Protein AF-A0A948H176-F1 (afdb_monomer)

Sequence (249 aa):
MHKSRLSKLWTAGSGRRGHAEEGRKMNTTEFIWQSAGHSLWEGIEDVKGVCCFCGKQIKQGKKIKDCVSSLFGNWDLFKYSHLEWCCPACVYCLRESKLRTSNWIATGEKLIYFKRENIAETIFNPPNPPFVIAITESFKKHLAIKARINYSQKRFWITMENMGMWFEPDKWRGIFEIMKELAEGEFSKTEIRSGEYQARRIQNYGIEKWEKQEELLKPVRRQPVFKLLVFAINLPKKEVKKDGRTEGN

Structure (mmCIF, N/CA/C/O backbone):
data_AF-A0A948H176-F1
#
_entry.id   AF-A0A948H176-F1
#
loop_
_atom_site.group_PDB
_atom_site.id
_atom_site.type_symbol
_atom_site.label_atom_id
_atom_site.label_alt_id
_atom_site.label_comp_id
_atom_site.label_asym_id
_atom_site.label_entity_id
_atom_site.label_seq_id
_atom_site.pdbx_PDB_ins_code
_atom_site.Cartn_x
_atom_site.Cartn_y
_atom_site.Cartn_z
_atom_site.occupancy
_atom_site.B_iso_or_equiv
_atom_site.auth_seq_id
_atom_site.auth_comp_id
_atom_site.auth_asym_id
_atom_site.auth_atom_id
_atom_site.pdbx_PDB_model_num
ATOM 1 N N . MET A 1 1 ? -28.395 -50.753 -9.432 1.00 34.44 1 MET A N 1
ATOM 2 C CA . MET A 1 1 ? -27.340 -51.776 -9.260 1.00 34.44 1 MET A CA 1
ATOM 3 C C . MET A 1 1 ? -26.567 -51.913 -10.568 1.00 34.44 1 MET A C 1
ATOM 5 O O . MET A 1 1 ? -27.205 -52.053 -11.593 1.00 34.44 1 MET A O 1
ATOM 9 N N . HIS A 1 2 ? -25.229 -51.860 -10.480 1.00 31.36 2 HIS A N 1
ATOM 10 C CA . HIS A 1 2 ? -24.203 -52.307 -11.453 1.00 31.36 2 HIS A CA 1
ATOM 11 C C . HIS A 1 2 ? -24.085 -51.591 -12.817 1.00 31.36 2 HIS A C 1
ATOM 13 O O . HIS A 1 2 ? -24.980 -51.637 -13.641 1.00 31.36 2 HIS A O 1
ATOM 19 N N . LYS A 1 3 ? -23.047 -50.746 -12.988 1.00 29.84 3 LYS A N 1
ATOM 20 C CA . LYS A 1 3 ? -21.643 -51.019 -13.437 1.00 29.84 3 LYS A CA 1
ATOM 21 C C . LYS A 1 3 ? -21.555 -51.017 -14.979 1.00 29.84 3 LYS A C 1
ATOM 23 O O . LYS A 1 3 ? -22.158 -51.861 -15.610 1.00 29.84 3 LYS A O 1
ATOM 28 N N . SER A 1 4 ? -20.935 -49.988 -15.584 1.00 31.81 4 SER A N 1
ATOM 29 C CA . SER A 1 4 ? -19.546 -49.978 -16.129 1.00 31.81 4 SER A CA 1
ATOM 30 C C . SER A 1 4 ? -19.410 -50.828 -17.412 1.00 31.81 4 SER A C 1
ATOM 32 O O . SER A 1 4 ? -19.860 -51.958 -17.394 1.00 31.81 4 SER A O 1
ATOM 34 N N . ARG A 1 5 ? -18.762 -50.465 -18.527 1.00 32.47 5 ARG A N 1
ATOM 35 C CA . ARG A 1 5 ? -17.516 -49.714 -18.760 1.00 32.47 5 ARG A CA 1
ATOM 36 C C . ARG A 1 5 ? -17.312 -49.601 -20.295 1.00 32.47 5 ARG A C 1
ATOM 38 O O . ARG A 1 5 ? -17.585 -50.562 -20.995 1.00 32.47 5 ARG A O 1
ATOM 45 N N . LEU A 1 6 ? -16.761 -48.468 -20.749 1.00 30.89 6 LEU A N 1
ATOM 46 C CA . LEU A 1 6 ? -15.709 -48.283 -21.779 1.00 30.89 6 LEU A CA 1
ATOM 47 C C . LEU A 1 6 ? -15.649 -49.209 -23.022 1.00 30.89 6 LEU A C 1
ATOM 49 O O . LEU A 1 6 ? -15.355 -50.390 -22.896 1.00 30.89 6 LEU A O 1
ATOM 53 N N . SER A 1 7 ? -15.578 -48.623 -24.227 1.00 26.50 7 SER A N 1
ATOM 54 C CA . SER A 1 7 ? -14.296 -48.403 -24.947 1.00 26.50 7 SER A CA 1
ATOM 55 C C . SER A 1 7 ? -14.500 -47.898 -26.393 1.00 26.50 7 SER A C 1
ATOM 57 O O . SER A 1 7 ? -15.305 -48.422 -27.144 1.00 26.50 7 SER A O 1
ATOM 59 N N . LYS A 1 8 ? -13.841 -46.775 -26.717 1.00 30.17 8 LYS A N 1
ATOM 60 C CA . LYS A 1 8 ? -12.823 -46.596 -27.774 1.00 30.17 8 LYS A CA 1
ATOM 61 C C . LYS A 1 8 ? -13.321 -46.692 -29.221 1.00 30.17 8 LYS A C 1
ATOM 63 O O . LYS A 1 8 ? -13.516 -47.784 -29.724 1.00 30.17 8 LYS A O 1
ATOM 68 N N . LEU A 1 9 ? -13.250 -45.564 -29.930 1.00 29.05 9 LEU A N 1
ATOM 69 C CA . LEU A 1 9 ? -12.603 -45.516 -31.241 1.00 29.05 9 LEU A CA 1
ATOM 70 C C . LEU A 1 9 ? -11.887 -44.167 -31.399 1.00 29.05 9 LEU A C 1
ATOM 72 O O . LEU A 1 9 ? -12.480 -43.095 -31.342 1.00 29.05 9 LEU A O 1
ATOM 76 N N . TRP A 1 10 ? -10.564 -44.275 -31.489 1.00 25.53 10 TRP A N 1
ATOM 77 C CA . TRP A 1 10 ? -9.632 -43.244 -31.914 1.00 25.53 10 TRP A CA 1
ATOM 78 C C . TRP A 1 10 ? -9.735 -43.104 -33.435 1.00 25.53 10 TRP A C 1
ATOM 80 O O . TRP A 1 10 ? -9.645 -44.108 -34.137 1.00 25.53 10 TRP A O 1
ATOM 90 N N . THR A 1 11 ? -9.778 -41.877 -33.941 1.00 31.86 11 THR A N 1
ATOM 91 C CA . THR A 1 11 ? -9.300 -41.573 -35.294 1.00 31.86 11 THR A CA 1
ATOM 92 C C . THR A 1 11 ? -8.262 -40.470 -35.204 1.00 31.86 11 THR A C 1
ATOM 94 O O . THR A 1 11 ? -8.529 -39.365 -34.735 1.00 31.86 11 THR A O 1
ATOM 97 N N . ALA A 1 12 ? -7.050 -40.838 -35.607 1.00 30.95 12 ALA A N 1
ATOM 98 C CA . ALA A 1 12 ? -5.877 -39.995 -35.696 1.00 30.95 12 ALA A CA 1
ATOM 99 C C . ALA A 1 12 ? -6.101 -38.866 -36.714 1.00 30.95 12 ALA A C 1
ATOM 101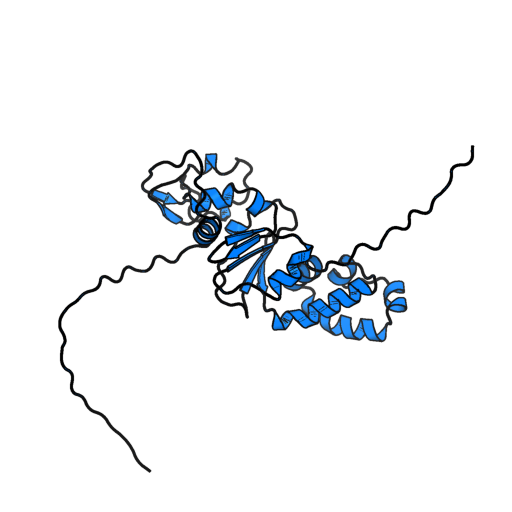 O O . ALA A 1 12 ? -6.354 -39.119 -37.888 1.00 30.95 12 ALA A O 1
ATOM 102 N N . GLY A 1 13 ? -5.977 -37.624 -36.249 1.00 28.83 13 GLY A N 1
ATOM 103 C CA . GLY A 1 13 ? -5.862 -36.427 -37.073 1.00 28.83 13 GLY A CA 1
ATOM 104 C C . GLY A 1 13 ? -4.465 -35.847 -36.904 1.00 28.83 13 GLY A C 1
ATOM 105 O O . GLY A 1 13 ? -4.111 -35.323 -35.852 1.00 28.83 13 GLY A O 1
ATOM 106 N N . SER A 1 14 ? -3.661 -36.010 -37.943 1.00 30.14 14 SER A N 1
ATOM 107 C CA . SER A 1 14 ? -2.283 -35.569 -38.095 1.00 30.14 14 SER A CA 1
ATOM 108 C C . SER A 1 14 ? -2.079 -34.060 -37.912 1.00 30.14 14 SER A C 1
ATOM 110 O O . SER A 1 14 ? -2.752 -33.251 -38.543 1.00 30.14 14 SER A O 1
ATOM 112 N N . GLY A 1 15 ? -1.032 -33.709 -37.163 1.00 33.59 15 GLY A N 1
ATOM 113 C CA . GLY A 1 15 ? -0.080 -32.676 -37.572 1.00 33.59 15 GLY A CA 1
ATOM 114 C C . GLY A 1 15 ? -0.576 -31.232 -37.638 1.00 33.59 15 GLY A C 1
ATOM 115 O O . GLY A 1 15 ? -0.812 -30.692 -38.711 1.00 33.59 15 GLY A O 1
ATOM 116 N N . ARG A 1 16 ? -0.510 -30.543 -36.500 1.00 28.86 16 ARG A N 1
ATOM 117 C CA . ARG A 1 16 ? 0.039 -29.183 -36.439 1.00 28.86 16 ARG A CA 1
ATOM 118 C C . ARG A 1 16 ? 0.697 -29.007 -35.074 1.00 28.86 16 ARG A C 1
ATOM 120 O O . ARG A 1 16 ? 0.030 -28.790 -34.069 1.00 28.86 16 ARG A O 1
ATOM 127 N N . ARG A 1 17 ? 2.026 -29.166 -35.043 1.00 32.56 17 ARG A N 1
ATOM 128 C CA . ARG A 1 17 ? 2.879 -28.710 -33.939 1.00 32.56 17 ARG A CA 1
ATOM 129 C C . ARG A 1 17 ? 2.776 -27.186 -33.900 1.00 32.56 17 ARG A C 1
ATOM 131 O O . ARG A 1 17 ? 3.564 -26.490 -34.527 1.00 32.56 17 ARG A O 1
ATOM 138 N N . GLY A 1 18 ? 1.747 -26.681 -33.227 1.00 29.27 18 GLY A N 1
ATOM 139 C CA . GLY A 1 18 ? 1.743 -25.312 -32.744 1.00 29.27 18 GLY A CA 1
ATOM 140 C C . GLY A 1 18 ? 2.838 -25.224 -31.696 1.00 29.27 18 GLY A C 1
ATOM 141 O O . GLY A 1 18 ? 2.760 -25.892 -30.667 1.00 29.27 18 GLY A O 1
ATOM 142 N N . HIS A 1 19 ? 3.892 -24.477 -32.007 1.00 30.00 19 HIS A N 1
ATOM 143 C CA . HIS A 1 19 ? 4.869 -24.040 -31.027 1.00 30.00 19 HIS A CA 1
ATOM 144 C C . HIS A 1 19 ? 4.112 -23.472 -29.824 1.00 30.00 19 HIS A C 1
ATOM 146 O O . HIS A 1 19 ? 3.398 -22.479 -29.948 1.00 30.00 19 HIS A O 1
ATOM 152 N N . ALA A 1 20 ? 4.239 -24.127 -28.673 1.00 32.53 20 ALA A N 1
ATOM 153 C CA . ALA A 1 20 ? 3.905 -23.508 -27.408 1.00 32.53 20 ALA A CA 1
ATOM 154 C C . ALA A 1 20 ? 4.914 -22.371 -27.209 1.00 32.53 20 ALA A C 1
ATOM 156 O O . ALA A 1 20 ? 6.030 -22.597 -26.748 1.00 32.53 20 ALA A O 1
ATOM 157 N N . GLU A 1 21 ? 4.556 -21.156 -27.627 1.00 36.47 21 GLU A N 1
ATOM 158 C CA . GLU A 1 21 ? 5.160 -19.964 -27.048 1.00 36.47 21 GLU A CA 1
ATOM 159 C C . GLU A 1 21 ? 4.839 -20.018 -25.554 1.00 36.47 21 GLU A C 1
ATOM 161 O O . GLU A 1 21 ? 3.695 -19.832 -25.136 1.00 36.47 21 GLU A O 1
ATOM 166 N N . GLU A 1 22 ? 5.842 -20.354 -24.742 1.00 36.00 22 GLU A N 1
ATOM 167 C CA . GLU A 1 22 ? 5.821 -20.136 -23.302 1.00 36.00 22 GLU A CA 1
ATOM 168 C C . GLU A 1 22 ? 5.439 -18.674 -23.056 1.00 36.00 22 GLU A C 1
ATOM 170 O O . GLU A 1 22 ? 6.260 -17.764 -23.186 1.00 36.00 22 GLU A O 1
ATOM 175 N N . GLY A 1 23 ? 4.159 -18.441 -22.752 1.00 39.81 23 GLY A N 1
ATOM 176 C CA . GLY A 1 23 ? 3.613 -17.118 -22.499 1.00 39.81 23 GLY A CA 1
ATOM 177 C C . GLY A 1 23 ? 4.420 -16.444 -21.399 1.00 39.81 23 GLY A C 1
ATOM 178 O O . GLY A 1 23 ? 4.311 -16.790 -20.221 1.00 39.81 23 GLY A O 1
ATOM 179 N N . ARG A 1 24 ? 5.281 -15.498 -21.783 1.00 56.19 24 ARG A N 1
ATOM 180 C CA . ARG A 1 24 ? 6.159 -14.779 -20.863 1.00 56.19 24 ARG A CA 1
ATOM 181 C C . ARG A 1 24 ? 5.291 -14.074 -19.829 1.00 56.19 24 ARG A C 1
ATOM 183 O O . ARG A 1 24 ? 4.686 -13.048 -20.125 1.00 56.19 24 ARG A O 1
ATOM 190 N N . LYS A 1 25 ? 5.253 -14.602 -18.602 1.00 70.00 25 LYS A N 1
ATOM 191 C CA . LYS A 1 25 ? 4.493 -14.003 -17.500 1.00 70.00 25 LYS A CA 1
ATOM 192 C C . LYS A 1 25 ? 4.899 -12.532 -17.351 1.00 70.00 25 LYS A C 1
ATOM 194 O O . LYS A 1 25 ? 6.076 -12.206 -17.135 1.00 70.00 25 LYS A O 1
ATOM 199 N N . MET A 1 26 ? 3.925 -11.645 -17.529 1.00 84.69 26 MET A N 1
ATOM 200 C CA . MET A 1 26 ? 4.088 -10.212 -17.317 1.00 84.69 26 MET A CA 1
ATOM 201 C C . MET A 1 26 ? 4.489 -9.973 -15.860 1.00 84.69 26 MET A C 1
ATOM 203 O O . MET A 1 26 ? 3.929 -10.582 -14.943 1.00 84.69 26 MET A O 1
ATOM 207 N N . ASN A 1 27 ? 5.512 -9.148 -15.645 1.00 91.19 27 ASN A N 1
ATOM 208 C CA . ASN A 1 27 ? 5.948 -8.800 -14.295 1.00 91.19 27 ASN A CA 1
ATOM 209 C C . ASN A 1 27 ? 5.239 -7.523 -13.815 1.00 91.19 27 ASN A C 1
ATOM 211 O O . ASN A 1 27 ? 4.590 -6.827 -14.592 1.00 91.19 27 ASN A O 1
ATOM 215 N N . THR A 1 28 ? 5.357 -7.211 -12.522 1.00 94.50 28 THR A N 1
ATOM 216 C CA . THR A 1 28 ? 4.668 -6.054 -11.938 1.00 94.50 28 THR A CA 1
ATOM 217 C C . THR A 1 28 ? 5.046 -4.733 -12.614 1.00 94.50 28 THR A C 1
ATOM 219 O O . THR A 1 28 ? 4.169 -3.906 -12.838 1.00 94.50 28 THR A O 1
ATOM 222 N N . THR A 1 29 ? 6.323 -4.511 -12.946 1.00 94.62 29 THR A N 1
ATOM 223 C CA . THR A 1 29 ? 6.754 -3.228 -13.522 1.00 94.62 29 THR A CA 1
ATOM 224 C C . THR A 1 29 ? 6.228 -3.020 -14.935 1.00 94.62 29 THR A C 1
ATOM 226 O O . THR A 1 29 ? 5.814 -1.914 -15.262 1.00 94.62 29 THR A O 1
ATOM 229 N N . GLU A 1 30 ? 6.178 -4.068 -15.756 1.00 94.44 30 GLU A N 1
ATOM 230 C CA . GLU A 1 30 ? 5.518 -4.025 -17.064 1.00 94.44 30 GLU A CA 1
ATOM 231 C C . GLU A 1 30 ? 4.024 -3.787 -16.927 1.00 94.44 30 GLU A C 1
ATOM 233 O O . GLU A 1 30 ? 3.496 -2.950 -17.642 1.00 94.44 30 GLU A O 1
ATOM 238 N N . PHE A 1 31 ? 3.361 -4.463 -15.987 1.00 96.31 31 PHE A N 1
ATOM 239 C CA . PHE A 1 31 ? 1.936 -4.261 -15.762 1.00 96.31 31 PHE A CA 1
ATOM 240 C C . PHE A 1 31 ? 1.632 -2.802 -15.398 1.00 96.31 31 PHE A C 1
ATOM 242 O O . PHE A 1 31 ? 0.755 -2.186 -15.996 1.00 96.31 31 PHE A O 1
ATOM 249 N N . ILE A 1 32 ? 2.404 -2.212 -14.478 1.00 96.69 32 ILE A N 1
ATOM 250 C CA . ILE A 1 32 ? 2.284 -0.794 -14.107 1.00 96.69 32 ILE A CA 1
ATOM 251 C C . ILE A 1 32 ? 2.558 0.117 -15.311 1.00 96.69 32 ILE A C 1
ATOM 253 O O . ILE A 1 32 ? 1.816 1.067 -15.543 1.00 96.69 32 ILE A O 1
ATOM 257 N N . TRP A 1 33 ? 3.607 -0.163 -16.085 1.00 95.44 33 TRP A N 1
ATOM 258 C CA . TRP A 1 33 ? 3.980 0.646 -17.246 1.00 95.44 33 TRP A CA 1
ATOM 259 C C . TRP A 1 33 ? 2.946 0.571 -18.380 1.00 95.44 33 TRP A C 1
ATOM 261 O O . TRP A 1 33 ? 2.612 1.596 -18.972 1.00 95.44 33 TRP A O 1
ATOM 271 N N . GLN A 1 34 ? 2.375 -0.608 -18.629 1.00 94.69 34 GLN A N 1
ATOM 272 C CA . GLN A 1 34 ? 1.259 -0.805 -19.552 1.00 94.69 34 GLN A CA 1
ATOM 273 C C . GLN A 1 34 ? 0.021 -0.038 -19.081 1.00 94.69 34 GLN A C 1
ATOM 275 O O . GLN A 1 34 ? -0.593 0.673 -19.871 1.00 94.69 34 GLN A O 1
ATOM 280 N N . SER A 1 35 ? -0.293 -0.108 -17.784 1.00 95.50 35 SER A N 1
ATOM 281 C CA . SER A 1 35 ? -1.387 0.662 -17.169 1.00 95.50 35 SER A CA 1
ATOM 282 C C . SER A 1 35 ? -1.188 2.174 -17.335 1.00 95.50 35 SER A C 1
ATOM 284 O O . SER A 1 35 ? -2.144 2.938 -17.376 1.00 95.50 35 SER A O 1
ATOM 286 N N . ALA A 1 36 ? 0.060 2.631 -17.419 1.00 94.44 36 ALA A N 1
ATOM 287 C CA . ALA A 1 36 ? 0.402 4.028 -17.655 1.00 94.44 36 ALA A CA 1
ATOM 288 C C . ALA A 1 36 ? 0.398 4.429 -19.145 1.00 94.44 36 ALA A C 1
ATOM 290 O O . ALA A 1 36 ? 0.776 5.554 -19.464 1.00 94.44 36 ALA A O 1
ATOM 291 N N . GLY A 1 37 ? 0.003 3.531 -20.056 1.00 92.00 37 GLY A N 1
ATOM 292 C CA . GLY A 1 37 ? -0.040 3.792 -21.496 1.00 92.00 37 GLY A CA 1
ATOM 293 C C . GLY A 1 37 ? 1.318 3.709 -22.201 1.00 92.00 37 GLY A C 1
ATOM 294 O O . GLY A 1 37 ? 1.489 4.334 -23.241 1.00 92.00 37 GLY A O 1
ATOM 295 N N . HIS A 1 38 ? 2.283 2.960 -21.652 1.00 82.81 38 HIS A N 1
ATOM 296 C CA . HIS A 1 38 ? 3.634 2.796 -22.213 1.00 82.81 38 HIS A CA 1
ATOM 297 C C . HIS A 1 38 ? 4.383 4.112 -22.451 1.00 82.81 38 HIS A C 1
ATOM 299 O O . HIS A 1 38 ? 5.024 4.294 -23.488 1.00 82.81 38 HIS A O 1
ATOM 305 N N . SER A 1 39 ? 4.338 5.036 -21.491 1.00 73.12 39 SER A N 1
ATOM 306 C CA . SER A 1 39 ? 5.101 6.280 -21.595 1.00 73.12 39 SER A CA 1
ATOM 307 C C . SER A 1 39 ? 6.584 5.992 -21.864 1.00 73.12 39 SER A C 1
ATOM 309 O O . SER A 1 39 ? 7.263 5.287 -21.106 1.00 73.12 39 SER A O 1
ATOM 311 N N . LEU A 1 40 ? 7.071 6.499 -22.995 1.00 68.06 40 LEU A N 1
ATOM 312 C CA . LEU A 1 40 ? 8.474 6.404 -23.370 1.00 68.06 40 LEU A CA 1
ATOM 313 C C . LEU A 1 40 ? 9.267 7.451 -22.589 1.00 68.06 40 LEU A C 1
ATOM 315 O O . LEU A 1 40 ? 8.804 8.570 -22.376 1.00 68.06 40 LEU A O 1
ATOM 319 N N . TRP A 1 41 ? 10.469 7.075 -22.163 1.00 72.56 41 TRP A N 1
ATOM 320 C CA . TRP A 1 41 ? 11.414 7.993 -21.534 1.00 72.56 41 TRP A CA 1
ATOM 321 C C . TRP A 1 41 ? 12.529 8.331 -22.507 1.00 72.56 41 TRP A C 1
ATOM 323 O O . TRP A 1 41 ? 12.946 7.494 -23.304 1.00 72.56 41 TRP A O 1
ATOM 333 N N . GLU A 1 42 ? 13.055 9.544 -22.398 1.00 79.94 42 GLU A N 1
ATOM 334 C CA . GLU A 1 42 ? 14.202 9.970 -23.190 1.00 79.94 42 GLU A CA 1
ATOM 335 C C . GLU A 1 42 ? 15.474 9.185 -22.837 1.00 79.94 42 GLU A C 1
ATOM 337 O O . GLU A 1 42 ? 15.731 8.828 -21.673 1.00 79.94 42 GLU A O 1
ATOM 342 N N . GLY A 1 43 ? 16.305 8.955 -23.856 1.00 83.56 43 GLY A N 1
ATOM 343 C CA . GLY A 1 43 ? 17.588 8.264 -23.736 1.00 83.56 43 GLY A CA 1
ATOM 344 C C . GLY A 1 43 ? 17.441 6.794 -23.346 1.00 83.56 43 GLY A C 1
ATOM 345 O O . GLY A 1 43 ? 18.130 6.344 -22.430 1.00 83.56 43 GLY A O 1
ATOM 346 N N . ILE A 1 44 ? 16.484 6.098 -23.966 1.00 92.00 44 ILE A N 1
ATOM 347 C CA . ILE A 1 44 ? 16.463 4.636 -24.056 1.00 92.00 44 ILE A CA 1
ATOM 348 C C . ILE A 1 44 ? 17.337 4.247 -25.250 1.00 92.00 44 ILE A C 1
ATOM 350 O O . ILE A 1 44 ? 17.170 4.792 -26.338 1.00 92.00 44 ILE A O 1
ATOM 354 N N . GLU A 1 45 ? 18.255 3.314 -25.034 1.00 93.56 45 GLU A N 1
ATOM 355 C CA . GLU A 1 45 ? 19.214 2.839 -26.030 1.00 93.56 45 GLU A CA 1
ATOM 356 C C . GLU A 1 45 ? 18.907 1.394 -26.418 1.00 93.56 45 GLU A C 1
ATOM 358 O O . GLU A 1 45 ? 18.410 0.615 -25.594 1.00 93.56 45 GLU A O 1
ATOM 363 N N . ASP A 1 46 ? 19.247 1.021 -27.651 1.00 94.81 46 ASP A N 1
ATOM 364 C CA . ASP A 1 46 ? 19.230 -0.374 -28.075 1.00 94.81 46 ASP A CA 1
ATOM 365 C C . ASP A 1 46 ? 20.368 -1.134 -27.384 1.00 94.81 46 ASP A C 1
ATOM 367 O O . ASP A 1 46 ? 21.543 -0.779 -27.463 1.00 94.81 46 ASP A O 1
ATOM 371 N N . VAL A 1 47 ? 20.013 -2.206 -26.682 1.00 92.81 47 VAL A N 1
ATOM 372 C CA . VAL A 1 47 ? 20.953 -3.016 -25.906 1.00 92.81 47 VAL A CA 1
ATOM 373 C C . VAL A 1 47 ? 20.505 -4.462 -25.902 1.00 92.81 47 VAL A C 1
ATOM 375 O O . VAL A 1 47 ? 19.335 -4.761 -25.694 1.00 92.81 47 VAL A O 1
ATOM 378 N N . LYS A 1 48 ? 21.443 -5.392 -26.062 1.00 93.75 48 LYS A N 1
ATOM 379 C CA . LYS A 1 48 ? 21.184 -6.816 -25.853 1.00 93.75 48 LYS A CA 1
ATOM 380 C C . LYS A 1 48 ? 21.709 -7.209 -24.480 1.00 93.75 48 LYS A C 1
ATOM 382 O O . LYS A 1 48 ? 22.916 -7.284 -24.279 1.00 93.75 48 LYS A O 1
ATOM 387 N N . GLY A 1 49 ? 20.813 -7.450 -23.529 1.00 93.25 49 GLY A N 1
ATOM 388 C CA . GLY A 1 49 ? 21.232 -7.774 -22.168 1.00 93.25 49 GLY A CA 1
ATOM 389 C C . GLY A 1 49 ? 20.092 -8.151 -21.238 1.00 93.25 49 GLY A C 1
ATOM 390 O O . GLY A 1 49 ? 18.991 -8.486 -21.672 1.00 93.25 49 GLY A O 1
ATOM 391 N N . VAL A 1 50 ? 20.363 -8.076 -19.937 1.00 95.38 50 VAL A N 1
ATOM 392 C CA . VAL A 1 50 ? 19.408 -8.384 -18.870 1.00 95.38 50 VAL A CA 1
ATOM 393 C C . VAL A 1 50 ? 19.178 -7.139 -18.021 1.00 95.38 50 VAL A C 1
ATOM 395 O O . VAL A 1 50 ? 20.123 -6.473 -17.614 1.00 95.38 50 VAL A O 1
ATOM 398 N N . CYS A 1 51 ? 17.914 -6.839 -17.733 1.00 95.44 51 CYS A N 1
ATOM 399 C CA . CYS A 1 51 ? 17.532 -5.772 -16.820 1.00 95.44 51 CYS A CA 1
ATOM 400 C C . CYS A 1 51 ? 18.033 -6.080 -15.400 1.00 95.44 51 CYS A C 1
ATOM 402 O O . CYS A 1 51 ? 17.597 -7.062 -14.800 1.00 95.44 51 CYS A O 1
ATOM 404 N N . CYS A 1 52 ? 18.877 -5.221 -14.834 1.00 94.88 52 CYS A N 1
ATOM 405 C CA . CYS A 1 52 ? 19.413 -5.321 -13.477 1.00 94.88 52 CYS A CA 1
ATOM 406 C C . CYS A 1 52 ? 18.313 -5.357 -12.412 1.00 94.88 52 CYS A C 1
ATOM 408 O O . CYS A 1 52 ? 18.433 -6.023 -11.386 1.00 94.88 52 CYS A O 1
ATOM 410 N N . PHE A 1 53 ? 17.197 -4.686 -12.689 1.00 92.94 53 PHE A N 1
ATOM 411 C CA . PHE A 1 53 ? 16.100 -4.550 -11.753 1.00 92.94 53 PHE A CA 1
ATOM 412 C C . PHE A 1 53 ? 15.181 -5.779 -11.742 1.00 92.94 53 PHE A C 1
ATOM 414 O O . PHE A 1 53 ? 15.046 -6.447 -10.721 1.00 92.94 53 PHE A O 1
ATOM 421 N N . CYS A 1 54 ? 14.557 -6.113 -12.879 1.00 93.31 54 CYS A N 1
ATOM 422 C CA . CYS A 1 54 ? 13.564 -7.196 -12.950 1.00 93.31 54 CYS A CA 1
ATOM 423 C C . CYS A 1 54 ? 14.117 -8.525 -13.492 1.00 93.31 54 CYS A C 1
ATOM 425 O O . CYS A 1 54 ? 13.407 -9.532 -13.502 1.00 93.31 54 CYS A O 1
ATOM 427 N N . GLY A 1 55 ? 15.364 -8.543 -13.969 1.00 93.00 55 GLY A N 1
ATOM 428 C CA . GLY A 1 55 ? 16.040 -9.717 -14.524 1.00 93.00 55 GLY A CA 1
ATOM 429 C C . GLY A 1 55 ? 15.519 -10.198 -15.873 1.00 93.00 55 GLY A C 1
ATOM 430 O O . GLY A 1 55 ? 15.762 -11.342 -16.248 1.00 93.00 55 GLY A O 1
ATOM 431 N N . LYS A 1 56 ? 14.763 -9.370 -16.596 1.00 92.62 56 LYS A N 1
ATOM 432 C CA . LYS A 1 56 ? 14.255 -9.707 -17.929 1.00 92.62 56 LYS A CA 1
ATOM 433 C C . LYS A 1 56 ? 15.311 -9.489 -19.004 1.00 92.62 56 LYS A C 1
ATOM 435 O O . LYS A 1 56 ? 16.015 -8.491 -18.961 1.00 92.62 56 LYS A O 1
ATOM 440 N N . GLN A 1 57 ? 15.334 -10.370 -20.004 1.00 94.75 57 GLN A N 1
ATOM 441 C CA . GLN A 1 57 ? 16.033 -10.110 -21.263 1.00 94.75 57 GLN A CA 1
ATOM 442 C C . GLN A 1 57 ? 15.437 -8.864 -21.927 1.00 94.75 57 GLN A C 1
ATOM 444 O O . GLN A 1 57 ? 14.205 -8.760 -22.029 1.00 94.75 57 GLN A O 1
ATOM 449 N N . ILE A 1 58 ? 16.304 -7.947 -22.347 1.00 94.31 58 ILE A N 1
ATOM 450 C CA . ILE A 1 58 ? 15.968 -6.653 -22.935 1.00 94.31 58 ILE A CA 1
ATOM 451 C C . ILE A 1 58 ? 16.644 -6.473 -24.291 1.00 94.31 58 ILE A C 1
ATOM 453 O O . ILE A 1 58 ? 17.743 -6.976 -24.522 1.00 94.31 58 ILE A O 1
ATOM 457 N N . LYS A 1 59 ? 15.939 -5.751 -25.166 1.00 94.88 59 LYS A N 1
ATOM 458 C CA . LYS A 1 59 ? 16.455 -5.195 -26.426 1.00 94.88 59 LYS A CA 1
ATOM 459 C C . LYS A 1 59 ? 16.687 -3.685 -26.339 1.00 94.88 59 LYS A C 1
ATOM 461 O O . LYS A 1 59 ? 17.311 -3.109 -27.216 1.00 94.88 59 LYS A O 1
ATOM 466 N N . GLN A 1 60 ? 16.150 -3.068 -25.288 1.00 94.25 60 GLN A N 1
ATOM 467 C CA . GLN A 1 60 ? 16.188 -1.638 -25.040 1.00 94.25 60 GLN A CA 1
ATOM 468 C C . GLN A 1 60 ? 16.330 -1.383 -23.544 1.00 94.25 60 GLN A C 1
ATOM 470 O O . GLN A 1 60 ? 15.752 -2.116 -22.731 1.00 94.25 60 GLN A O 1
ATOM 475 N N . GLY A 1 61 ? 17.074 -0.350 -23.169 1.00 95.00 61 GLY A N 1
ATOM 476 C CA . GLY A 1 61 ? 17.262 -0.005 -21.770 1.00 95.00 61 GLY A CA 1
ATOM 477 C C . GLY A 1 61 ? 17.971 1.321 -21.543 1.00 95.00 61 GLY A C 1
ATOM 478 O O . GLY A 1 61 ? 18.397 1.994 -22.473 1.00 95.00 61 GLY A O 1
ATOM 479 N N . LYS A 1 62 ? 18.083 1.686 -20.268 1.00 95.44 62 LYS A N 1
ATOM 480 C CA . LYS A 1 62 ? 18.837 2.848 -19.786 1.00 95.44 62 LYS A CA 1
ATOM 481 C C . LYS A 1 62 ? 19.801 2.409 -18.698 1.00 95.44 62 LYS A C 1
ATOM 483 O O . LYS A 1 62 ? 19.472 1.500 -17.929 1.00 95.44 62 LYS A O 1
ATOM 488 N N . LYS A 1 63 ? 20.968 3.045 -18.601 1.00 94.62 63 LYS A N 1
ATOM 489 C CA . LYS A 1 63 ? 21.907 2.753 -17.514 1.00 94.62 63 LYS A CA 1
ATOM 490 C C . LYS A 1 63 ? 21.305 3.146 -16.167 1.00 94.62 63 LYS A C 1
ATOM 492 O O . LYS A 1 63 ? 20.678 4.194 -16.018 1.00 94.62 63 LYS A O 1
ATOM 497 N N . ILE A 1 64 ? 21.503 2.302 -15.160 1.00 92.31 64 ILE A N 1
ATOM 498 C CA . ILE A 1 64 ? 20.880 2.444 -13.844 1.00 92.31 64 ILE A CA 1
ATOM 499 C C . ILE A 1 64 ? 21.312 3.721 -13.124 1.00 92.31 64 ILE A C 1
ATOM 501 O O . ILE A 1 64 ? 20.485 4.373 -12.490 1.00 92.31 64 ILE A O 1
ATOM 505 N N . LYS A 1 65 ? 22.573 4.127 -13.301 1.00 91.62 65 LYS A N 1
ATOM 506 C CA . LYS A 1 65 ? 23.115 5.391 -12.783 1.00 91.62 65 LYS A CA 1
ATOM 507 C C . LYS A 1 65 ? 22.363 6.634 -13.283 1.00 91.62 65 LYS A C 1
ATOM 509 O O . LYS A 1 65 ? 22.380 7.655 -12.610 1.00 91.62 65 LYS A O 1
ATOM 514 N N . ASP A 1 66 ? 21.669 6.525 -14.419 1.00 91.69 66 ASP A N 1
ATOM 515 C CA . ASP A 1 66 ? 20.857 7.601 -15.001 1.00 91.69 66 ASP A CA 1
ATOM 516 C C . ASP A 1 66 ? 19.367 7.474 -14.620 1.00 91.69 66 ASP A C 1
ATOM 518 O O . ASP A 1 66 ? 18.534 8.291 -15.019 1.00 91.69 66 ASP A O 1
ATOM 522 N N . CYS A 1 67 ? 19.000 6.424 -13.877 1.00 89.50 67 CYS A N 1
ATOM 523 C CA . CYS A 1 67 ? 17.632 6.162 -13.425 1.00 89.50 67 CYS A CA 1
ATOM 524 C C . CYS A 1 67 ? 17.436 6.453 -11.933 1.00 89.50 67 CYS A C 1
ATOM 526 O O . CYS A 1 67 ? 16.328 6.802 -11.528 1.00 89.50 67 CYS A O 1
ATOM 528 N N . VAL A 1 68 ? 18.479 6.286 -11.115 1.00 88.56 68 VAL A N 1
ATOM 529 C CA . VAL A 1 68 ? 18.459 6.519 -9.664 1.00 88.56 68 VAL A CA 1
ATOM 530 C C . VAL A 1 68 ? 19.700 7.297 -9.232 1.00 88.56 68 VAL A C 1
ATOM 532 O O . VAL A 1 68 ? 20.755 7.172 -9.845 1.00 88.56 68 VAL A O 1
ATOM 535 N N . SER A 1 69 ? 19.587 8.099 -8.171 1.00 86.56 69 SER A N 1
ATOM 536 C CA . SER A 1 69 ? 20.737 8.826 -7.623 1.00 86.56 69 SER A CA 1
ATOM 537 C C . SER A 1 69 ? 21.680 7.904 -6.841 1.00 86.56 69 SER A C 1
ATOM 539 O O . SER A 1 69 ? 21.295 6.818 -6.408 1.00 86.56 69 SER A O 1
ATOM 541 N N . SER A 1 70 ? 22.901 8.375 -6.578 1.0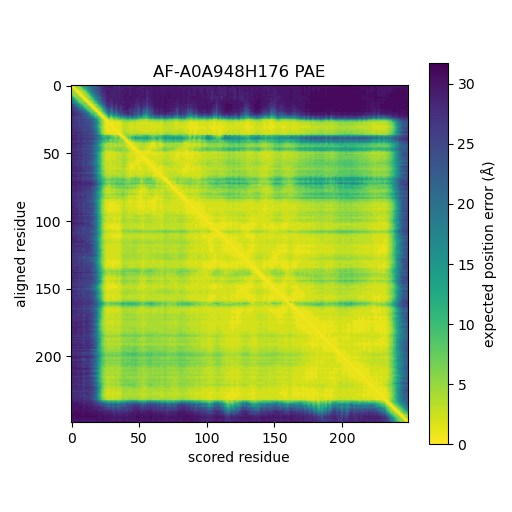0 82.94 70 SER A N 1
ATOM 542 C CA . SER A 1 70 ? 23.876 7.682 -5.719 1.00 82.94 70 SER A CA 1
ATOM 543 C C . SER A 1 70 ? 23.381 7.449 -4.283 1.00 82.94 70 SER A C 1
ATOM 545 O O . SER A 1 70 ? 23.859 6.544 -3.611 1.00 82.94 70 SER A O 1
ATOM 547 N N . LEU A 1 71 ? 22.388 8.223 -3.825 1.00 83.19 71 LEU A N 1
ATOM 548 C CA . LEU A 1 71 ? 21.741 8.085 -2.512 1.00 83.19 71 LEU A CA 1
ATOM 549 C C . LEU A 1 71 ? 20.608 7.048 -2.492 1.00 83.19 71 LEU A C 1
ATOM 551 O O . LEU A 1 71 ? 19.897 6.914 -1.492 1.00 83.19 71 LEU A O 1
ATOM 555 N N . PHE A 1 72 ? 20.368 6.346 -3.599 1.00 84.19 72 PHE A N 1
ATOM 556 C CA . PHE A 1 72 ? 19.378 5.284 -3.634 1.00 84.19 72 PHE A CA 1
ATOM 557 C C . PHE A 1 72 ? 19.758 4.188 -2.628 1.00 84.19 72 PHE A C 1
ATOM 559 O O . PHE A 1 72 ? 20.878 3.700 -2.625 1.00 84.19 72 PHE A O 1
ATOM 566 N N . GLY A 1 73 ? 18.836 3.833 -1.730 1.00 80.94 73 GLY A N 1
ATOM 567 C CA . GLY A 1 73 ? 19.137 2.944 -0.599 1.00 80.94 73 GLY A CA 1
ATOM 568 C C . GLY A 1 73 ? 18.664 1.499 -0.757 1.00 80.94 73 GLY A C 1
ATOM 569 O O . GLY A 1 73 ? 18.964 0.683 0.101 1.00 80.94 73 GLY A O 1
ATOM 570 N N . ASN A 1 74 ? 17.911 1.180 -1.814 1.00 83.56 74 ASN A N 1
ATOM 571 C CA . ASN A 1 74 ? 17.236 -0.117 -1.962 1.00 83.56 74 ASN A CA 1
ATOM 572 C C . ASN A 1 74 ? 17.879 -0.987 -3.058 1.00 83.56 74 ASN A C 1
ATOM 574 O O . ASN A 1 74 ? 17.179 -1.589 -3.880 1.00 83.56 74 ASN A O 1
ATOM 578 N N . TRP A 1 75 ? 19.211 -0.980 -3.138 1.00 85.38 75 TRP A N 1
ATOM 579 C CA . TRP A 1 75 ? 19.955 -1.776 -4.122 1.00 85.38 75 TRP A CA 1
ATOM 580 C C . TRP A 1 75 ? 19.765 -3.285 -3.917 1.00 85.38 75 TRP A C 1
ATOM 582 O O . TRP A 1 75 ? 19.840 -4.045 -4.875 1.00 85.38 75 TRP A O 1
ATOM 592 N N . ASP A 1 76 ? 19.446 -3.708 -2.694 1.00 85.75 76 ASP A N 1
ATOM 593 C CA . ASP A 1 76 ? 19.103 -5.082 -2.311 1.00 85.75 76 ASP A CA 1
ATOM 594 C C . ASP A 1 76 ? 17.858 -5.628 -3.028 1.00 85.75 76 ASP A C 1
ATOM 596 O O . ASP A 1 76 ? 17.698 -6.838 -3.169 1.00 85.75 76 ASP A O 1
ATOM 600 N N . LEU A 1 77 ? 16.981 -4.748 -3.521 1.00 83.69 77 LEU A N 1
ATOM 601 C CA . LEU A 1 77 ? 15.769 -5.143 -4.242 1.00 83.69 77 LEU A CA 1
ATOM 602 C C . LEU A 1 77 ? 16.018 -5.456 -5.725 1.00 83.69 77 LEU A C 1
ATOM 604 O O . LEU A 1 77 ? 15.096 -5.876 -6.427 1.00 83.69 77 LEU A O 1
ATOM 608 N N . PHE A 1 78 ? 17.232 -5.224 -6.224 1.00 89.38 78 PHE A N 1
ATOM 609 C CA . PHE A 1 78 ? 17.585 -5.462 -7.618 1.00 89.38 78 PHE A CA 1
ATOM 610 C C . PHE A 1 78 ? 17.884 -6.937 -7.819 1.00 89.38 78 PHE A C 1
ATOM 612 O O . PHE A 1 78 ? 18.690 -7.522 -7.100 1.00 89.38 78 PHE A O 1
ATOM 619 N N . LYS A 1 79 ? 17.282 -7.543 -8.845 1.00 89.12 79 LYS A N 1
ATOM 620 C CA . LYS A 1 79 ? 17.506 -8.963 -9.129 1.00 89.12 79 LYS A CA 1
ATOM 621 C C . LYS A 1 79 ? 18.957 -9.269 -9.518 1.00 89.12 79 LYS A C 1
ATOM 623 O O . LYS A 1 79 ? 19.464 -10.329 -9.171 1.00 89.12 79 LYS A O 1
ATOM 628 N N . TYR A 1 80 ? 19.610 -8.348 -10.222 1.00 92.38 80 TYR A N 1
ATOM 629 C CA . TYR A 1 80 ? 21.015 -8.436 -10.614 1.00 92.38 80 TYR A CA 1
ATOM 630 C C . TYR A 1 80 ? 21.685 -7.070 -10.429 1.00 92.38 80 TYR A C 1
ATOM 632 O O . TYR A 1 80 ? 21.892 -6.334 -11.391 1.00 92.38 80 TYR A O 1
ATOM 640 N N . SER A 1 81 ? 22.010 -6.721 -9.183 1.00 87.81 81 SER A N 1
ATOM 641 C CA . SER A 1 81 ? 22.593 -5.419 -8.809 1.00 87.81 81 SER A CA 1
ATOM 642 C C . SER A 1 81 ? 23.950 -5.108 -9.459 1.00 87.81 81 SER A C 1
ATOM 644 O O . SER A 1 81 ? 24.318 -3.944 -9.550 1.00 87.81 81 SER A O 1
ATOM 646 N N . HIS A 1 82 ? 24.672 -6.125 -9.938 1.00 88.75 82 HIS A N 1
ATOM 647 C CA . HIS A 1 82 ? 25.943 -5.977 -10.658 1.00 88.75 82 HIS A CA 1
ATOM 648 C C . HIS A 1 82 ? 25.774 -5.598 -12.140 1.00 88.75 82 HIS A C 1
ATOM 650 O O . HIS A 1 82 ? 26.757 -5.281 -12.802 1.00 88.75 82 HIS A O 1
ATOM 656 N N . LEU A 1 83 ? 24.555 -5.667 -12.687 1.00 93.75 83 LEU A N 1
ATOM 657 C CA . LEU A 1 83 ? 24.281 -5.279 -14.069 1.00 93.75 83 LEU A CA 1
ATOM 658 C C . LEU A 1 83 ? 23.913 -3.796 -14.156 1.00 93.75 83 LEU A C 1
ATOM 660 O O . LEU A 1 83 ? 23.275 -3.236 -13.267 1.00 93.75 83 LEU A O 1
ATOM 664 N N . GLU A 1 84 ? 24.252 -3.172 -15.280 1.00 93.62 84 GLU A N 1
ATOM 665 C CA . GLU A 1 84 ? 24.095 -1.724 -15.443 1.00 93.62 84 GLU A CA 1
ATOM 666 C C . GLU A 1 84 ? 22.788 -1.307 -16.120 1.00 93.62 84 GLU A C 1
ATOM 668 O O . GLU A 1 84 ? 22.399 -0.148 -16.020 1.00 93.62 84 GLU A O 1
ATOM 673 N N . TRP A 1 85 ? 22.101 -2.209 -16.821 1.00 95.62 85 TRP A N 1
ATOM 674 C CA . TRP A 1 85 ? 20.993 -1.841 -17.707 1.00 95.62 85 TRP A CA 1
ATOM 675 C C . TRP A 1 85 ? 19.627 -2.071 -17.076 1.00 95.62 85 TRP A C 1
ATOM 677 O O . TRP A 1 85 ? 19.371 -3.126 -16.513 1.00 95.62 85 TRP A O 1
ATOM 687 N N . CYS A 1 86 ? 18.708 -1.122 -17.231 1.00 95.19 86 CYS A N 1
ATOM 688 C CA . CYS A 1 86 ? 17.336 -1.197 -16.740 1.00 95.19 86 CYS A CA 1
ATOM 689 C C . CYS A 1 86 ? 16.344 -1.138 -17.914 1.00 95.19 86 CYS A C 1
ATOM 691 O O . CYS A 1 86 ? 16.504 -0.316 -18.814 1.00 95.19 86 CYS A O 1
ATOM 693 N N . CYS A 1 87 ? 15.321 -2.001 -17.929 1.00 94.94 87 CYS A N 1
ATOM 694 C CA . CYS A 1 87 ? 14.316 -2.014 -19.001 1.00 94.94 87 CYS A CA 1
ATOM 695 C C . CYS A 1 87 ? 13.374 -0.795 -18.924 1.00 94.94 87 CYS A C 1
ATOM 697 O O . CYS A 1 87 ? 13.166 -0.287 -17.819 1.00 94.94 87 CYS A O 1
ATOM 699 N N . PRO A 1 88 ? 12.718 -0.381 -20.030 1.00 94.50 88 PRO A N 1
ATOM 700 C CA . PRO A 1 88 ? 11.830 0.788 -20.050 1.00 94.50 88 PRO A CA 1
ATOM 701 C C . PRO A 1 88 ? 10.758 0.786 -18.950 1.00 94.50 88 PRO A C 1
ATOM 703 O O . PRO A 1 88 ? 10.574 1.787 -18.262 1.00 94.50 88 PRO A O 1
ATOM 706 N N . ALA A 1 89 ? 10.127 -0.365 -18.697 1.00 94.62 89 ALA A N 1
ATOM 707 C CA . ALA A 1 89 ? 9.122 -0.507 -17.644 1.00 94.62 89 ALA A CA 1
ATOM 708 C C . ALA A 1 89 ? 9.675 -0.221 -16.236 1.00 94.62 89 ALA A C 1
ATOM 710 O O . ALA A 1 89 ? 9.036 0.432 -15.408 1.00 94.62 89 ALA A O 1
ATOM 711 N N . CYS A 1 90 ? 10.884 -0.707 -15.951 1.00 94.50 90 CYS A N 1
ATOM 712 C CA . CYS A 1 90 ? 11.547 -0.475 -14.673 1.00 94.50 90 CYS A CA 1
ATOM 713 C C . CYS A 1 90 ? 12.069 0.962 -14.562 1.00 94.50 90 CYS A C 1
ATOM 715 O O . CYS A 1 90 ? 11.974 1.544 -13.487 1.00 94.50 90 CYS A O 1
ATOM 717 N N . VAL A 1 91 ? 12.546 1.557 -15.663 1.00 94.44 91 VAL A N 1
ATOM 718 C CA . VAL A 1 91 ? 12.899 2.985 -15.726 1.00 94.44 91 VAL A CA 1
ATOM 719 C C . VAL A 1 91 ? 11.685 3.841 -15.368 1.00 94.44 91 VAL A C 1
ATOM 721 O O . VAL A 1 91 ? 11.799 4.691 -14.488 1.00 94.44 91 VAL A O 1
ATOM 724 N N . TYR A 1 92 ? 10.516 3.568 -15.960 1.00 94.25 92 TYR A N 1
ATOM 725 C CA . TYR A 1 92 ? 9.268 4.250 -15.607 1.00 94.25 92 TYR A CA 1
ATOM 726 C C . TYR A 1 92 ? 8.957 4.123 -14.114 1.00 94.25 92 TYR A C 1
ATOM 728 O O . TYR A 1 92 ? 8.778 5.130 -13.435 1.00 94.25 92 TYR A O 1
ATOM 736 N N . CYS A 1 93 ? 8.988 2.905 -13.570 1.00 93.69 93 CYS A N 1
ATOM 737 C CA . CYS A 1 93 ? 8.696 2.671 -12.154 1.00 93.69 93 CYS A CA 1
ATOM 738 C C . CYS A 1 93 ? 9.674 3.366 -11.187 1.00 93.69 93 CYS A C 1
ATOM 740 O O . CYS A 1 93 ? 9.303 3.683 -10.055 1.00 93.69 93 CYS A O 1
ATOM 742 N N . LEU A 1 94 ? 10.927 3.576 -11.601 1.00 91.88 94 LEU A N 1
ATOM 743 C CA . LEU A 1 94 ? 11.945 4.256 -10.799 1.00 91.88 94 LEU A CA 1
ATOM 744 C C . LEU A 1 94 ? 11.849 5.784 -10.910 1.00 91.88 94 LEU A C 1
ATOM 746 O O . LEU A 1 94 ? 12.085 6.468 -9.913 1.00 91.88 94 LEU A O 1
ATOM 750 N N . ARG A 1 95 ? 11.499 6.313 -12.089 1.00 90.88 95 ARG A N 1
ATOM 751 C CA . ARG A 1 95 ? 11.545 7.753 -12.390 1.00 90.88 95 ARG A CA 1
ATOM 752 C C . ARG A 1 95 ? 10.205 8.473 -12.281 1.00 90.88 95 ARG A C 1
ATOM 754 O O . ARG A 1 95 ? 10.204 9.682 -12.065 1.00 90.88 95 ARG A O 1
ATOM 761 N N . GLU A 1 96 ? 9.080 7.773 -12.397 1.00 92.62 96 GLU A N 1
ATOM 762 C CA . GLU A 1 96 ? 7.763 8.382 -12.212 1.00 92.62 96 GLU A CA 1
ATOM 763 C C . GLU A 1 96 ? 7.575 8.797 -10.749 1.00 92.62 96 GLU A C 1
ATOM 765 O O . GLU A 1 96 ? 7.338 7.980 -9.854 1.00 92.62 96 GLU A O 1
ATOM 770 N N . SER A 1 97 ? 7.683 10.102 -10.504 1.00 90.88 97 SER A N 1
ATOM 771 C CA . SER A 1 97 ? 7.605 10.677 -9.164 1.00 90.88 97 SER A CA 1
ATOM 772 C C . SER A 1 97 ? 6.281 10.363 -8.466 1.00 90.88 97 SER A C 1
ATOM 774 O O . SER A 1 97 ? 6.289 10.073 -7.267 1.00 90.88 97 SER A O 1
ATOM 776 N N . LYS A 1 98 ? 5.156 10.326 -9.196 1.00 94.44 98 LYS A N 1
ATOM 777 C CA . LYS A 1 98 ? 3.840 10.051 -8.606 1.00 94.44 98 LYS A CA 1
ATOM 778 C C . LYS A 1 98 ? 3.718 8.624 -8.073 1.00 94.44 98 LYS A C 1
ATOM 780 O O . LYS A 1 98 ? 3.031 8.417 -7.077 1.00 94.44 98 LYS A O 1
ATOM 785 N N . LEU A 1 99 ? 4.446 7.651 -8.631 1.00 94.38 99 LEU A N 1
ATOM 786 C CA . LEU A 1 99 ? 4.503 6.289 -8.075 1.00 94.38 99 LEU A CA 1
ATOM 787 C C . LEU A 1 99 ? 5.178 6.233 -6.692 1.00 94.38 99 LEU A C 1
ATOM 789 O O . LEU A 1 99 ? 5.011 5.252 -5.961 1.00 94.38 99 LEU A O 1
ATOM 793 N N . ARG A 1 100 ? 5.942 7.271 -6.331 1.00 90.69 100 ARG A N 1
ATOM 794 C CA . ARG A 1 100 ? 6.593 7.442 -5.025 1.00 90.69 100 ARG A CA 1
ATOM 795 C C . ARG A 1 100 ? 5.819 8.376 -4.090 1.00 90.69 100 ARG A C 1
ATOM 797 O O . ARG A 1 100 ? 5.888 8.201 -2.874 1.00 90.69 100 ARG A O 1
ATOM 804 N N . THR A 1 101 ? 5.133 9.379 -4.635 1.00 94.00 101 THR A N 1
ATOM 805 C CA . THR A 1 101 ? 4.526 10.481 -3.867 1.00 94.00 101 THR A CA 1
ATOM 806 C C . THR A 1 101 ? 3.001 10.444 -3.810 1.00 94.00 101 THR A C 1
ATOM 808 O O . THR A 1 101 ? 2.386 11.380 -3.308 1.00 94.00 101 THR A O 1
ATOM 811 N N . SER A 1 102 ? 2.358 9.397 -4.320 1.00 95.94 102 SER A N 1
ATOM 812 C CA . SER A 1 102 ? 0.901 9.248 -4.291 1.00 95.94 102 SER A CA 1
ATOM 813 C C . SER A 1 102 ? 0.497 7.806 -4.012 1.00 95.94 102 SER A C 1
ATOM 815 O O . SER A 1 102 ? 1.245 6.877 -4.313 1.00 95.94 102 SER A O 1
ATOM 817 N N . ASN A 1 103 ? -0.720 7.612 -3.498 1.00 97.69 103 ASN A N 1
ATOM 818 C CA . ASN A 1 103 ? -1.346 6.293 -3.543 1.00 97.69 103 ASN A CA 1
ATOM 819 C C . ASN A 1 103 ? -1.779 6.020 -4.977 1.00 97.69 103 ASN A C 1
ATOM 821 O O . ASN A 1 103 ? -2.225 6.936 -5.678 1.00 97.69 103 ASN A O 1
ATOM 825 N N . TRP A 1 104 ? -1.666 4.772 -5.407 1.00 97.94 104 TRP A N 1
ATOM 826 C CA . TRP A 1 104 ? -2.018 4.411 -6.767 1.00 97.94 104 TRP A CA 1
ATOM 827 C C . TRP A 1 104 ? -2.524 2.987 -6.887 1.00 97.94 104 TRP A C 1
ATOM 829 O O . TRP A 1 104 ? -2.217 2.102 -6.082 1.00 97.94 104 TRP A O 1
ATOM 839 N N . ILE A 1 105 ? -3.329 2.790 -7.923 1.00 98.19 105 ILE A N 1
ATOM 840 C CA . ILE A 1 105 ? -3.792 1.492 -8.367 1.00 98.19 105 ILE A CA 1
ATOM 841 C C . ILE A 1 105 ? -3.572 1.370 -9.871 1.00 98.19 105 ILE A C 1
ATOM 843 O O . ILE A 1 105 ? -3.976 2.235 -10.644 1.00 98.19 105 ILE A O 1
ATOM 847 N N . ALA A 1 106 ? -2.880 0.314 -10.275 1.00 98.19 106 ALA A N 1
ATOM 848 C CA . ALA A 1 106 ? -2.709 -0.062 -11.669 1.00 98.19 106 ALA A CA 1
ATOM 849 C C . ALA A 1 106 ? -3.735 -1.152 -12.000 1.00 98.19 106 ALA A C 1
ATOM 851 O O . ALA A 1 106 ? -3.853 -2.116 -11.241 1.00 98.19 106 ALA A O 1
ATOM 852 N N . THR A 1 107 ? -4.475 -1.005 -13.093 1.00 97.44 107 THR A N 1
ATOM 853 C CA . THR A 1 107 ? -5.412 -2.008 -13.632 1.00 97.44 107 THR A CA 1
ATOM 854 C C . THR A 1 107 ? -4.976 -2.419 -15.035 1.00 97.44 107 THR A C 1
ATOM 856 O O . THR A 1 107 ? -4.083 -1.806 -15.600 1.00 97.44 107 THR A O 1
ATOM 859 N N . GLY A 1 108 ? -5.628 -3.404 -15.655 1.00 92.94 108 GLY A N 1
ATOM 860 C CA . GLY A 1 108 ? -5.342 -3.741 -17.060 1.00 92.94 108 GLY A CA 1
ATOM 861 C C . GLY A 1 108 ? -5.513 -2.580 -18.058 1.00 92.94 108 GLY A C 1
ATOM 862 O O . GLY A 1 108 ? -5.043 -2.686 -19.186 1.00 92.94 108 GLY A O 1
ATOM 863 N N . GLU A 1 109 ? -6.159 -1.484 -17.649 1.00 92.56 109 GLU A N 1
ATOM 864 C CA . GLU A 1 109 ? -6.506 -0.352 -18.513 1.00 92.56 109 GLU A CA 1
ATOM 865 C C . GLU A 1 109 ? -5.770 0.939 -18.148 1.00 92.56 109 GLU A C 1
ATOM 867 O O . GLU A 1 109 ? -5.397 1.701 -19.036 1.00 92.56 109 GLU A O 1
ATOM 872 N N . LYS A 1 110 ? -5.609 1.233 -16.849 1.00 96.62 110 LYS A N 1
ATOM 873 C CA . LYS A 1 110 ? -5.143 2.548 -16.398 1.00 96.62 110 LYS A CA 1
ATOM 874 C C . LYS A 1 110 ? -4.396 2.517 -15.071 1.00 96.62 110 LYS A C 1
ATOM 876 O O . LYS A 1 110 ? -4.681 1.717 -14.180 1.00 96.6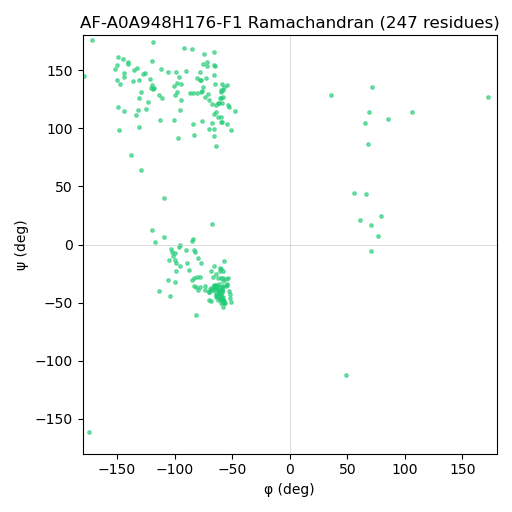2 110 LYS A O 1
ATOM 881 N N . LEU A 1 111 ? -3.475 3.462 -14.920 1.00 97.69 111 LEU A N 1
ATOM 882 C CA . LEU A 1 111 ? -2.840 3.817 -13.659 1.00 97.69 111 LEU A CA 1
ATOM 883 C C . LEU A 1 111 ? -3.582 5.002 -13.036 1.00 97.69 111 LEU A C 1
ATOM 885 O O . LEU A 1 111 ? -3.609 6.101 -13.588 1.00 97.69 111 LEU A O 1
ATOM 889 N N . ILE A 1 112 ? -4.189 4.775 -11.875 1.00 97.56 112 ILE A N 1
ATOM 890 C CA . ILE A 1 112 ? -5.025 5.749 -11.173 1.00 97.56 112 ILE A CA 1
ATOM 891 C C . ILE A 1 112 ? -4.307 6.180 -9.903 1.00 97.56 112 ILE A C 1
ATOM 893 O O . ILE A 1 112 ? -3.971 5.343 -9.067 1.00 97.56 112 ILE A O 1
ATOM 897 N N . TYR A 1 113 ? -4.128 7.485 -9.727 1.00 97.62 113 TYR A N 1
ATOM 898 C CA . TYR A 1 113 ? -3.654 8.071 -8.475 1.00 97.62 113 TYR A CA 1
ATOM 899 C C . TYR A 1 113 ? -4.843 8.509 -7.624 1.00 97.62 113 TYR A C 1
ATOM 901 O O . TYR A 1 113 ? -5.796 9.085 -8.149 1.00 97.62 113 TYR A O 1
ATOM 909 N N . PHE A 1 114 ? -4.793 8.265 -6.316 1.00 97.06 114 PHE A N 1
ATOM 910 C CA . PHE A 1 114 ? -5.894 8.602 -5.415 1.00 97.06 114 PHE A CA 1
ATOM 911 C C . PHE A 1 114 ? -5.411 9.160 -4.075 1.00 97.06 114 PHE A C 1
ATOM 913 O O . PHE A 1 114 ? -4.282 8.931 -3.626 1.00 97.06 114 PHE A O 1
ATOM 920 N N . LYS A 1 115 ? -6.282 9.939 -3.431 1.00 95.38 115 LYS A N 1
ATOM 921 C CA . LYS A 1 115 ? -5.975 10.581 -2.153 1.00 95.38 115 LYS A CA 1
ATOM 922 C C . LYS A 1 115 ? -6.249 9.644 -0.980 1.00 95.38 115 LYS A C 1
ATOM 924 O O . LYS A 1 115 ? -6.873 8.594 -1.125 1.00 95.38 115 LYS A O 1
ATOM 929 N N . ARG A 1 116 ? -5.783 10.037 0.205 1.00 94.06 116 ARG A N 1
ATOM 930 C CA . ARG A 1 116 ? -5.951 9.253 1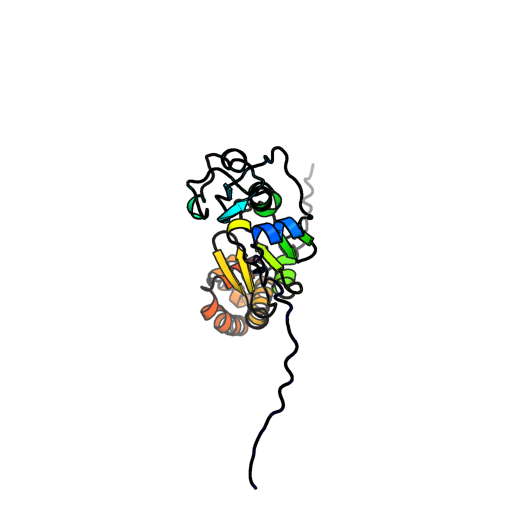.433 1.00 94.06 116 ARG A CA 1
ATOM 931 C C . ARG A 1 116 ? -7.425 8.981 1.741 1.00 94.06 116 ARG A C 1
ATOM 933 O O . ARG A 1 116 ? -7.749 7.896 2.217 1.00 94.06 116 ARG A O 1
ATOM 940 N N . GLU A 1 117 ? -8.296 9.940 1.434 1.00 94.56 117 GLU A N 1
ATOM 941 C CA . GLU A 1 117 ? -9.748 9.875 1.638 1.00 94.56 117 GLU A CA 1
ATOM 942 C C . GLU A 1 117 ? -10.381 8.682 0.915 1.00 94.56 117 GLU A C 1
ATOM 944 O O . GLU A 1 117 ? -11.350 8.109 1.401 1.00 94.56 117 GLU A O 1
ATOM 949 N N . ASN A 1 118 ? -9.778 8.246 -0.193 1.00 96.38 118 ASN A N 1
ATOM 950 C CA . ASN A 1 118 ? -10.276 7.148 -1.012 1.00 96.38 118 ASN A CA 1
ATOM 951 C C . ASN A 1 118 ? -9.644 5.789 -0.679 1.00 96.38 118 ASN A C 1
ATOM 953 O O . ASN A 1 118 ? -10.008 4.804 -1.308 1.00 96.38 118 ASN A O 1
ATOM 957 N N . ILE A 1 119 ? -8.710 5.690 0.281 1.00 97.38 119 ILE A N 1
ATOM 958 C CA . ILE A 1 119 ? -8.045 4.408 0.592 1.00 97.38 119 ILE A CA 1
ATOM 959 C C . ILE A 1 119 ? -9.063 3.342 0.990 1.00 97.38 119 ILE A C 1
ATOM 961 O O . ILE A 1 119 ? -9.006 2.237 0.462 1.00 97.38 119 ILE A O 1
ATOM 965 N N . ALA A 1 120 ? -9.968 3.673 1.914 1.00 97.56 120 ALA A N 1
ATOM 966 C CA . ALA A 1 120 ? -10.964 2.734 2.416 1.00 97.56 120 ALA A CA 1
ATOM 967 C C . ALA A 1 120 ? -11.825 2.174 1.278 1.00 97.56 120 ALA A C 1
ATOM 969 O O . ALA A 1 120 ? -11.921 0.960 1.123 1.00 97.56 120 ALA A O 1
ATOM 970 N N . GLU A 1 121 ? -12.366 3.060 0.443 1.00 97.06 121 GLU A N 1
ATOM 971 C CA . GLU A 1 121 ? -13.156 2.678 -0.725 1.00 97.06 121 GLU A CA 1
ATOM 972 C C . GLU A 1 121 ? -12.358 1.760 -1.660 1.00 97.06 121 GLU A C 1
ATOM 974 O O . GLU A 1 121 ? -12.803 0.664 -1.985 1.00 97.06 121 GLU A O 1
ATOM 979 N N . THR A 1 122 ? -11.120 2.135 -1.993 1.00 97.38 122 THR A N 1
ATOM 980 C CA . THR A 1 122 ? -10.263 1.354 -2.894 1.00 97.38 122 THR A CA 1
ATOM 981 C C . THR A 1 122 ? -9.930 -0.044 -2.358 1.00 97.38 122 THR A C 1
ATOM 983 O O . THR A 1 122 ? -9.869 -0.992 -3.138 1.00 97.38 122 THR A O 1
ATOM 986 N N . ILE A 1 123 ? -9.677 -0.208 -1.051 1.00 97.81 123 ILE A N 1
ATOM 987 C CA . ILE A 1 123 ? -9.306 -1.520 -0.482 1.00 97.81 123 ILE A CA 1
ATOM 988 C C . ILE A 1 123 ? -10.524 -2.394 -0.173 1.00 97.81 123 ILE A C 1
ATOM 990 O O . ILE A 1 123 ? -10.417 -3.616 -0.201 1.00 97.81 123 ILE A O 1
ATOM 994 N N . PHE A 1 124 ? -11.681 -1.810 0.127 1.00 98.44 124 PHE A N 1
ATOM 995 C CA . PHE A 1 124 ? -12.889 -2.588 0.394 1.00 98.44 124 PHE A CA 1
ATOM 996 C C . PHE A 1 124 ? -13.688 -2.905 -0.870 1.00 98.44 124 PHE A C 1
ATOM 998 O O . PHE A 1 124 ? -14.422 -3.892 -0.858 1.00 98.44 124 PHE A O 1
ATOM 1005 N N . ASN A 1 125 ? -13.498 -2.129 -1.941 1.00 97.75 125 ASN A N 1
ATOM 1006 C CA . ASN A 1 125 ? -14.109 -2.316 -3.255 1.00 97.75 125 ASN A CA 1
ATOM 1007 C C . ASN A 1 125 ? -13.023 -2.281 -4.360 1.00 97.75 125 ASN A C 1
ATOM 1009 O O . ASN A 1 125 ? -12.999 -1.370 -5.191 1.00 97.75 125 ASN A O 1
ATOM 1013 N N . PRO A 1 126 ? -12.074 -3.242 -4.369 1.00 97.25 126 PRO A N 1
ATOM 1014 C CA . PRO A 1 126 ? -10.983 -3.260 -5.343 1.00 97.25 126 PRO A CA 1
ATOM 1015 C C . PRO A 1 126 ? -11.493 -3.493 -6.778 1.00 97.25 126 PRO A C 1
ATOM 1017 O O . PRO A 1 126 ? -12.519 -4.149 -6.972 1.00 97.25 126 PRO A O 1
ATOM 1020 N N . PRO A 1 127 ? -10.763 -3.036 -7.811 1.00 97.00 127 PRO A N 1
ATOM 1021 C CA . PRO A 1 127 ? -11.134 -3.239 -9.209 1.00 97.00 127 PRO A CA 1
ATOM 1022 C C . PRO A 1 127 ? -11.085 -4.718 -9.609 1.00 97.00 127 PRO A C 1
ATOM 1024 O O . PRO A 1 127 ? -10.489 -5.554 -8.922 1.00 97.00 127 PRO A O 1
ATOM 1027 N N . ASN A 1 128 ? -11.682 -5.030 -10.762 1.00 97.00 128 ASN A N 1
ATOM 1028 C CA . ASN A 1 128 ? -11.587 -6.364 -11.343 1.00 97.00 128 ASN A CA 1
ATOM 1029 C C . ASN A 1 128 ? -10.114 -6.734 -11.593 1.00 97.00 128 ASN A C 1
ATOM 1031 O O . ASN A 1 128 ? -9.340 -5.887 -12.052 1.00 97.00 128 ASN A O 1
ATOM 1035 N N . PRO A 1 129 ? -9.698 -7.977 -11.300 1.00 97.25 129 PRO A N 1
ATOM 1036 C CA . PRO A 1 129 ? -8.338 -8.403 -11.580 1.00 97.25 129 PRO A CA 1
ATOM 1037 C C . PRO A 1 129 ? -8.026 -8.428 -13.087 1.00 97.25 129 PRO A C 1
ATOM 1039 O O . PRO A 1 129 ? -8.928 -8.676 -13.887 1.00 97.25 129 PRO A O 1
ATOM 1042 N N . PRO A 1 130 ? -6.750 -8.267 -13.482 1.00 97.69 130 PRO A N 1
ATOM 1043 C CA . PRO A 1 130 ? -5.592 -8.030 -12.621 1.00 97.69 130 PRO A CA 1
ATOM 1044 C C . PRO A 1 130 ? -5.479 -6.577 -12.132 1.00 97.69 130 PRO A C 1
ATOM 1046 O O . PRO A 1 130 ? -5.831 -5.640 -12.846 1.00 97.69 130 PRO A O 1
ATOM 1049 N N . PHE A 1 131 ? -4.928 -6.383 -10.930 1.00 98.44 131 PHE A N 1
ATOM 1050 C CA . PHE A 1 131 ? -4.607 -5.047 -10.411 1.00 98.44 131 PHE A CA 1
ATOM 1051 C C . PHE A 1 131 ? -3.390 -5.038 -9.481 1.00 98.44 131 PHE A C 1
ATOM 1053 O O . PHE A 1 131 ? -3.011 -6.060 -8.917 1.00 98.44 131 PHE A O 1
ATOM 1060 N N . VAL A 1 132 ? -2.787 -3.872 -9.271 1.00 98.50 132 VAL A N 1
ATOM 1061 C CA . VAL A 1 132 ? -1.719 -3.639 -8.286 1.00 98.50 132 VAL A CA 1
ATOM 1062 C C . VAL A 1 132 ? -2.102 -2.426 -7.462 1.00 98.50 132 VAL A C 1
ATOM 1064 O O . VAL A 1 132 ? -2.418 -1.398 -8.042 1.00 98.50 132 VAL A O 1
ATOM 1067 N N . ILE A 1 133 ? -2.026 -2.509 -6.137 1.00 98.31 133 ILE A N 1
ATOM 1068 C CA . ILE A 1 133 ? -2.318 -1.383 -5.246 1.00 98.31 133 ILE A CA 1
ATOM 1069 C C . ILE A 1 133 ? -1.103 -1.046 -4.384 1.00 98.31 133 ILE A C 1
ATOM 1071 O O . ILE A 1 133 ? -0.471 -1.934 -3.798 1.00 98.31 133 ILE A O 1
ATOM 1075 N N . ALA A 1 134 ? -0.798 0.246 -4.287 1.00 97.94 134 ALA A N 1
ATOM 1076 C CA . ALA A 1 134 ? 0.213 0.751 -3.379 1.00 97.94 134 ALA A CA 1
ATOM 1077 C C . ALA A 1 134 ? -0.244 2.017 -2.649 1.00 97.94 134 ALA A C 1
ATOM 1079 O O . ALA A 1 134 ? -0.887 2.900 -3.219 1.00 97.94 134 ALA A O 1
ATOM 1080 N N . ILE A 1 135 ? 0.113 2.090 -1.370 1.00 97.62 135 ILE A N 1
ATOM 1081 C CA . ILE A 1 135 ? -0.292 3.150 -0.450 1.00 97.62 135 ILE A CA 1
ATOM 1082 C C . ILE A 1 135 ? 0.958 3.798 0.130 1.00 97.62 135 ILE A C 1
ATOM 1084 O O . ILE A 1 135 ? 1.785 3.129 0.752 1.00 97.62 135 ILE A O 1
ATOM 1088 N N . THR A 1 136 ? 1.074 5.109 -0.060 1.00 94.50 136 THR A N 1
ATOM 1089 C CA . THR A 1 136 ? 2.198 5.915 0.418 1.00 94.50 136 THR A CA 1
ATOM 1090 C C . THR A 1 136 ? 1.828 6.644 1.706 1.00 94.50 136 THR A C 1
ATOM 1092 O O . THR A 1 136 ? 0.828 7.358 1.749 1.00 94.50 136 THR A O 1
ATOM 1095 N N . GLU A 1 137 ? 2.651 6.516 2.744 1.00 91.69 137 GLU A N 1
ATOM 1096 C CA . GLU A 1 137 ? 2.470 7.187 4.045 1.00 91.69 137 GLU A CA 1
ATOM 1097 C C . GLU A 1 137 ? 3.435 8.375 4.194 1.00 91.69 137 GLU A C 1
ATOM 1099 O O . GLU A 1 137 ? 3.047 9.459 4.612 1.00 91.69 137 GLU A O 1
ATOM 1104 N N . SER A 1 138 ? 4.699 8.172 3.822 1.00 90.00 138 SER A N 1
ATOM 1105 C CA . SER A 1 138 ? 5.808 9.125 3.917 1.00 90.00 138 SER A CA 1
ATOM 1106 C C . SER A 1 138 ? 6.109 9.855 2.611 1.00 90.00 138 SER A C 1
ATOM 1108 O O . SER A 1 138 ? 6.857 10.831 2.636 1.00 90.00 138 SER A O 1
ATOM 1110 N N . PHE A 1 139 ? 5.595 9.355 1.480 1.00 88.81 139 PHE A N 1
ATOM 1111 C CA . PHE A 1 139 ? 5.864 9.861 0.124 1.00 88.81 139 PHE A CA 1
ATOM 1112 C C . PHE A 1 139 ? 7.349 9.793 -0.297 1.00 88.81 139 PHE A C 1
ATOM 1114 O O . PHE A 1 139 ? 7.808 10.515 -1.184 1.00 88.81 139 PHE A O 1
ATOM 1121 N N . LYS A 1 140 ? 8.143 8.930 0.357 1.00 86.19 140 LYS A N 1
ATOM 1122 C CA . LYS A 1 140 ? 9.608 8.840 0.184 1.00 86.19 140 LYS A CA 1
ATOM 1123 C C . LYS A 1 140 ? 10.100 7.503 -0.378 1.00 86.19 140 LYS A C 1
ATOM 1125 O O . LYS A 1 140 ? 11.310 7.308 -0.479 1.00 86.19 140 LYS A O 1
ATOM 1130 N N . LYS A 1 141 ? 9.222 6.555 -0.708 1.00 87.56 141 LYS A N 1
ATOM 1131 C CA . LYS A 1 141 ? 9.616 5.181 -1.066 1.00 87.56 141 LYS A CA 1
ATOM 1132 C C . LYS A 1 141 ? 9.131 4.800 -2.465 1.00 87.56 141 LYS A C 1
ATOM 1134 O O . LYS A 1 141 ? 8.031 5.152 -2.864 1.00 87.56 141 LYS A O 1
ATOM 1139 N N . HIS A 1 142 ? 9.951 4.051 -3.201 1.00 89.12 142 HIS A N 1
ATOM 1140 C CA . HIS A 1 142 ? 9.573 3.496 -4.504 1.00 89.12 142 HIS A CA 1
ATOM 1141 C C . HIS A 1 142 ? 8.797 2.189 -4.296 1.00 89.12 142 HIS A C 1
ATOM 1143 O O . HIS A 1 142 ? 9.395 1.126 -4.125 1.00 89.12 142 HIS A O 1
ATOM 1149 N N . LEU A 1 143 ? 7.464 2.267 -4.266 1.00 92.50 143 LEU A N 1
ATOM 1150 C CA . LEU A 1 143 ? 6.615 1.116 -3.929 1.00 92.50 143 LEU A CA 1
ATOM 1151 C C . LEU A 1 143 ? 6.450 0.121 -5.075 1.00 92.50 143 LEU A C 1
ATOM 1153 O O . LEU A 1 143 ? 6.303 -1.073 -4.817 1.00 92.50 143 LEU A O 1
ATOM 1157 N N . ALA A 1 144 ? 6.542 0.585 -6.326 1.00 92.44 144 ALA A N 1
ATOM 1158 C CA . ALA A 1 144 ? 6.428 -0.256 -7.521 1.00 92.44 144 ALA A CA 1
ATOM 1159 C C . ALA A 1 144 ? 7.406 -1.445 -7.498 1.00 92.44 144 ALA A C 1
ATOM 1161 O O . ALA A 1 144 ? 7.091 -2.523 -7.994 1.00 92.44 144 ALA A O 1
ATOM 1162 N N . ILE A 1 145 ? 8.552 -1.272 -6.830 1.00 86.62 145 ILE A N 1
ATOM 1163 C CA . ILE A 1 145 ? 9.589 -2.292 -6.651 1.00 86.62 145 ILE A CA 1
ATOM 1164 C C . ILE A 1 145 ? 9.102 -3.497 -5.839 1.00 86.62 145 ILE A C 1
ATOM 1166 O O . ILE A 1 145 ? 9.489 -4.630 -6.106 1.00 86.62 145 ILE A O 1
ATOM 1170 N N . LYS A 1 146 ? 8.249 -3.259 -4.841 1.00 89.00 146 LYS A N 1
ATOM 1171 C CA . LYS A 1 146 ? 7.762 -4.279 -3.898 1.00 89.00 146 LYS A CA 1
ATOM 1172 C C . LYS A 1 146 ? 6.337 -4.733 -4.212 1.00 89.00 146 LYS A C 1
ATOM 1174 O O . LYS A 1 146 ? 5.786 -5.583 -3.513 1.00 89.00 146 LYS A O 1
ATOM 1179 N N . ALA A 1 147 ? 5.709 -4.118 -5.207 1.00 94.56 147 ALA A N 1
ATOM 1180 C CA . ALA A 1 147 ? 4.313 -4.335 -5.526 1.00 94.56 147 ALA A CA 1
ATOM 1181 C C . ALA A 1 147 ? 4.081 -5.678 -6.234 1.00 94.56 147 ALA A C 1
ATOM 1183 O O . ALA A 1 147 ? 4.977 -6.258 -6.856 1.00 94.56 147 ALA A O 1
ATOM 1184 N N . ARG A 1 148 ? 2.857 -6.198 -6.119 1.00 95.88 148 ARG A N 1
ATOM 1185 C CA . ARG A 1 148 ? 2.462 -7.495 -6.678 1.00 95.88 148 ARG A CA 1
ATOM 1186 C C . ARG A 1 148 ? 1.170 -7.357 -7.462 1.00 95.88 148 ARG A C 1
ATOM 1188 O O . ARG A 1 148 ? 0.269 -6.642 -7.035 1.00 95.88 148 ARG A O 1
ATOM 1195 N N . ILE A 1 149 ? 1.100 -8.068 -8.584 1.00 97.81 149 ILE A N 1
ATOM 1196 C CA . ILE A 1 149 ? -0.131 -8.206 -9.361 1.00 97.81 149 ILE A CA 1
ATOM 1197 C C . ILE A 1 149 ? -1.073 -9.143 -8.608 1.00 97.81 149 ILE A C 1
ATOM 1199 O O . ILE A 1 149 ? -0.706 -10.265 -8.253 1.00 97.81 149 ILE A O 1
ATOM 1203 N N . ASN A 1 150 ? -2.285 -8.663 -8.384 1.00 98.31 150 ASN A N 1
ATOM 1204 C CA . ASN A 1 150 ? -3.376 -9.368 -7.746 1.00 98.31 150 ASN A CA 1
ATOM 1205 C C . ASN A 1 150 ? -4.311 -9.954 -8.796 1.00 98.31 150 ASN A C 1
ATOM 1207 O O . ASN A 1 150 ? -4.638 -9.291 -9.775 1.00 98.31 150 ASN A O 1
ATOM 1211 N N . TYR A 1 151 ? -4.761 -11.183 -8.549 1.00 97.44 151 TYR A N 1
ATOM 1212 C CA . TYR A 1 151 ? -5.658 -11.945 -9.428 1.00 97.44 151 TYR A CA 1
ATOM 1213 C C . TYR A 1 151 ? -6.987 -12.306 -8.736 1.00 97.44 151 TYR A C 1
ATOM 1215 O O . TYR A 1 151 ? -7.733 -13.149 -9.218 1.00 97.44 151 TYR A O 1
ATOM 1223 N N . SER A 1 152 ? -7.274 -11.703 -7.578 1.00 97.94 152 SER A N 1
ATOM 1224 C CA . SER A 1 152 ? -8.476 -11.956 -6.777 1.00 97.94 152 SER A CA 1
ATOM 1225 C C . SER A 1 152 ? -8.874 -10.699 -6.009 1.00 97.94 152 SER A C 1
ATOM 1227 O O . SER A 1 152 ? -8.005 -9.999 -5.502 1.00 97.94 152 SER A O 1
ATOM 1229 N N . GLN A 1 153 ? -10.176 -10.435 -5.889 1.00 98.31 153 GLN A N 1
ATOM 1230 C CA . GLN A 1 153 ? -10.725 -9.380 -5.023 1.00 98.31 153 GLN A CA 1
ATOM 1231 C C . GLN A 1 153 ? -11.016 -9.886 -3.598 1.00 98.31 153 GLN A C 1
ATOM 1233 O O . GLN A 1 153 ? -11.155 -9.088 -2.679 1.00 98.31 153 GLN A O 1
ATOM 1238 N N . LYS A 1 154 ? -11.063 -11.213 -3.391 1.00 98.25 154 LYS A N 1
ATOM 1239 C CA . LYS A 1 154 ? -11.350 -11.831 -2.082 1.00 98.25 154 LYS A CA 1
ATOM 1240 C C . LYS A 1 154 ? -10.146 -11.803 -1.145 1.00 98.25 154 LYS A C 1
ATOM 1242 O O . LYS A 1 154 ? -10.294 -11.651 0.061 1.00 98.25 154 LYS A O 1
ATOM 1247 N N . ARG A 1 155 ? -8.950 -11.973 -1.713 1.00 98.12 155 ARG A N 1
ATOM 1248 C CA . ARG A 1 155 ? -7.677 -11.926 -0.996 1.00 98.12 155 ARG A CA 1
ATOM 1249 C C . ARG A 1 155 ? -6.593 -11.399 -1.919 1.00 98.12 155 ARG A C 1
ATOM 1251 O O . ARG A 1 155 ? -6.294 -12.026 -2.934 1.00 98.12 155 ARG A O 1
ATOM 1258 N N . PHE A 1 156 ? -5.992 -10.274 -1.560 1.00 98.62 156 PHE A N 1
ATOM 1259 C CA . PHE A 1 156 ? -5.015 -9.601 -2.410 1.00 98.62 156 PHE A CA 1
ATOM 1260 C C . PHE A 1 156 ? -3.902 -8.934 -1.614 1.00 98.62 156 PHE A C 1
ATOM 1262 O O . PHE A 1 156 ? -4.009 -8.703 -0.414 1.00 98.62 156 PHE A O 1
ATOM 1269 N N . TRP A 1 157 ? -2.794 -8.673 -2.289 1.00 98.31 157 TRP A N 1
ATOM 1270 C CA . TRP A 1 157 ? -1.621 -8.027 -1.739 1.00 98.31 157 TRP A CA 1
ATOM 1271 C C . TRP A 1 157 ? -1.743 -6.508 -1.829 1.00 98.31 157 TRP A C 1
ATOM 1273 O O . TRP A 1 157 ? -1.999 -5.960 -2.904 1.00 98.31 157 TRP A O 1
ATOM 1283 N N . ILE A 1 158 ? -1.487 -5.833 -0.712 1.00 98.38 158 ILE A N 1
ATOM 1284 C CA . ILE A 1 158 ? -1.336 -4.381 -0.637 1.00 98.38 158 ILE A CA 1
ATOM 1285 C C . ILE A 1 158 ? 0.105 -4.072 -0.262 1.00 98.38 158 ILE A C 1
ATOM 1287 O O . ILE A 1 158 ? 0.606 -4.584 0.742 1.00 98.38 158 ILE A O 1
ATOM 1291 N N . THR A 1 159 ? 0.760 -3.207 -1.034 1.00 97.25 159 THR A N 1
ATOM 1292 C CA . THR A 1 159 ? 2.060 -2.643 -0.658 1.00 97.25 159 THR A CA 1
ATOM 1293 C C . THR A 1 159 ? 1.848 -1.307 0.043 1.00 97.25 159 THR A C 1
ATOM 1295 O O . THR A 1 159 ? 1.238 -0.403 -0.517 1.00 97.25 159 THR A O 1
ATOM 1298 N N . MET A 1 160 ? 2.365 -1.164 1.261 1.00 95.44 160 MET A N 1
ATOM 1299 C CA . MET A 1 160 ? 2.313 0.080 2.027 1.00 95.44 160 MET A CA 1
ATOM 1300 C C . MET A 1 160 ? 3.695 0.371 2.611 1.00 95.44 160 MET A C 1
ATOM 1302 O O . MET A 1 160 ? 4.176 -0.336 3.497 1.00 95.44 160 MET A O 1
ATOM 1306 N N . GLU A 1 161 ? 4.359 1.411 2.118 1.00 89.25 161 GLU A N 1
ATOM 1307 C CA . GLU A 1 161 ? 5.728 1.770 2.502 1.00 89.25 161 GLU A CA 1
ATOM 1308 C C . GLU A 1 161 ? 6.738 0.624 2.468 1.00 89.25 161 GLU A C 1
ATOM 1310 O O . GLU A 1 161 ? 7.134 0.146 1.405 1.00 89.25 161 GLU A O 1
ATOM 1315 N N . ASN A 1 162 ? 7.229 0.218 3.638 1.00 84.44 162 ASN A N 1
ATOM 1316 C CA . ASN A 1 162 ? 8.257 -0.805 3.758 1.00 84.44 162 ASN A CA 1
ATOM 1317 C C . ASN A 1 162 ? 7.674 -2.214 3.880 1.00 84.44 162 ASN A C 1
ATOM 1319 O O . ASN A 1 162 ? 8.447 -3.169 3.887 1.00 84.44 162 ASN A O 1
ATOM 1323 N N . MET A 1 163 ? 6.351 -2.349 3.965 1.00 88.44 163 MET A N 1
ATOM 1324 C CA . MET A 1 163 ? 5.671 -3.620 4.168 1.00 88.44 163 MET A CA 1
ATOM 1325 C C . MET A 1 163 ? 4.721 -3.935 3.018 1.00 88.44 163 MET A C 1
ATOM 1327 O O . MET A 1 163 ? 4.256 -3.060 2.290 1.00 88.44 163 MET A O 1
ATOM 1331 N N . GLY A 1 164 ? 4.414 -5.215 2.876 1.00 93.94 164 GLY A N 1
ATOM 1332 C CA . GLY A 1 164 ? 3.248 -5.640 2.130 1.00 93.94 164 GLY A CA 1
ATOM 1333 C C . GLY A 1 164 ? 2.480 -6.675 2.930 1.00 93.94 164 GLY A C 1
ATOM 1334 O O . GLY A 1 164 ? 3.039 -7.349 3.799 1.00 93.94 164 GLY A O 1
ATOM 1335 N N . MET A 1 165 ? 1.180 -6.732 2.692 1.00 97.00 165 MET A N 1
ATOM 1336 C CA . MET A 1 165 ? 0.258 -7.526 3.488 1.00 97.00 165 MET A CA 1
ATOM 1337 C C . MET A 1 165 ? -0.831 -8.121 2.610 1.00 97.00 165 MET A C 1
ATOM 1339 O O . MET A 1 165 ? -1.258 -7.510 1.631 1.00 97.00 165 MET A O 1
ATOM 1343 N N . TRP A 1 166 ? -1.289 -9.312 2.986 1.00 97.88 166 TRP A N 1
ATOM 1344 C CA . TRP A 1 166 ? -2.516 -9.872 2.439 1.00 97.88 166 TRP A CA 1
ATOM 1345 C C . TRP A 1 166 ? -3.718 -9.203 3.099 1.00 97.88 166 TRP A C 1
ATOM 1347 O O . TRP A 1 166 ? -3.789 -9.116 4.325 1.00 97.88 166 TRP A O 1
ATOM 1357 N N . PHE A 1 167 ? -4.654 -8.758 2.276 1.00 98.56 167 PHE A N 1
ATOM 1358 C CA . PHE A 1 167 ? -5.887 -8.110 2.673 1.00 98.56 167 PHE A CA 1
ATOM 1359 C C . PHE A 1 167 ? -7.083 -8.916 2.174 1.00 98.56 167 PHE A C 1
ATOM 1361 O O . PHE A 1 167 ? -7.083 -9.400 1.043 1.00 98.56 167 PHE A O 1
ATOM 1368 N N . GLU A 1 168 ? -8.080 -9.061 3.039 1.00 98.56 168 GLU A N 1
ATOM 1369 C CA . GLU A 1 168 ? -9.316 -9.809 2.805 1.00 98.56 168 GLU A CA 1
ATOM 1370 C C . GLU A 1 168 ? -10.487 -8.903 3.210 1.00 98.56 168 GLU A C 1
ATOM 1372 O O . GLU A 1 168 ? -10.719 -8.745 4.412 1.00 98.56 168 GLU A O 1
ATOM 1377 N N . PRO A 1 169 ? -11.188 -8.256 2.257 1.00 98.44 169 PRO A N 1
ATOM 1378 C CA . PRO A 1 169 ? -12.205 -7.250 2.571 1.00 98.44 169 PRO A CA 1
ATOM 1379 C C . PRO A 1 169 ? -13.248 -7.732 3.582 1.00 98.44 169 PRO A C 1
ATOM 1381 O O . PRO A 1 169 ? -13.508 -7.041 4.565 1.00 98.44 169 PRO A O 1
ATOM 1384 N N . ASP A 1 170 ? -13.770 -8.946 3.399 1.00 97.88 170 ASP A N 1
ATOM 1385 C CA . ASP A 1 170 ? -14.833 -9.508 4.242 1.00 97.88 170 ASP A CA 1
ATOM 1386 C C . ASP A 1 170 ? -14.385 -9.717 5.694 1.00 97.88 170 ASP A C 1
ATOM 1388 O O . ASP A 1 170 ? -15.146 -9.473 6.626 1.00 97.88 170 ASP A O 1
ATOM 1392 N N . LYS A 1 171 ? -13.116 -10.090 5.902 1.00 97.81 171 LYS A N 1
ATOM 1393 C CA . LYS A 1 171 ? -12.536 -10.268 7.239 1.00 97.81 171 LYS A CA 1
ATOM 1394 C C . LYS A 1 171 ? -12.393 -8.942 7.985 1.00 97.81 171 LYS A C 1
ATOM 1396 O O . LYS A 1 171 ? -12.532 -8.895 9.204 1.00 97.81 171 LYS A O 1
ATOM 1401 N N . TRP A 1 172 ? -12.045 -7.877 7.267 1.00 98.50 172 TRP A N 1
ATOM 1402 C CA . TRP A 1 172 ? -11.606 -6.621 7.876 1.00 98.50 172 TRP A CA 1
ATOM 1403 C C . TRP A 1 172 ? -12.686 -5.548 7.949 1.00 98.50 172 TRP A C 1
ATOM 1405 O O . TRP A 1 172 ? -12.509 -4.579 8.684 1.00 98.50 172 TRP A O 1
ATOM 1415 N N . ARG A 1 173 ? -13.804 -5.715 7.235 1.00 98.12 173 ARG A N 1
ATOM 1416 C CA . ARG A 1 173 ? -14.865 -4.703 7.153 1.00 98.12 173 ARG A CA 1
ATOM 1417 C C . ARG A 1 173 ? -15.459 -4.382 8.522 1.00 98.12 173 ARG A C 1
ATOM 1419 O O . ARG A 1 173 ? -15.467 -3.221 8.906 1.00 98.12 173 ARG A O 1
ATOM 1426 N N . GLY A 1 174 ? -15.853 -5.398 9.293 1.00 98.06 174 GLY A N 1
ATOM 1427 C CA . GLY A 1 174 ? -16.410 -5.195 10.639 1.00 98.06 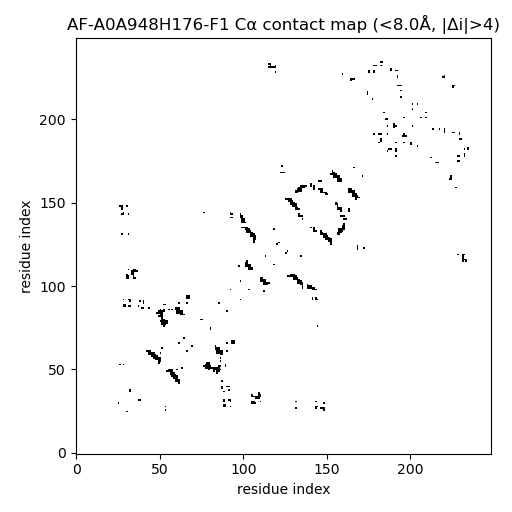174 GLY A CA 1
ATOM 1428 C C . GLY A 1 174 ? -15.434 -4.500 11.596 1.00 98.06 174 GLY A C 1
ATOM 1429 O O . GLY A 1 174 ? -15.805 -3.554 12.282 1.00 98.06 174 GLY A O 1
ATOM 1430 N N . ILE A 1 175 ? -14.158 -4.902 11.574 1.00 98.50 175 ILE A N 1
ATOM 1431 C CA . ILE A 1 175 ? -13.098 -4.254 12.364 1.00 98.50 175 ILE A CA 1
ATOM 1432 C C . ILE A 1 175 ? -12.929 -2.784 11.965 1.00 98.50 175 ILE A C 1
ATOM 1434 O O . ILE A 1 175 ? -12.765 -1.924 12.827 1.00 98.50 175 ILE A O 1
ATOM 1438 N N . PHE A 1 176 ? -12.972 -2.482 10.668 1.00 98.38 176 PHE A N 1
ATOM 1439 C CA . PHE A 1 176 ? -12.832 -1.117 10.180 1.00 98.38 176 PHE A CA 1
ATOM 1440 C C . PHE A 1 176 ? -14.011 -0.224 10.577 1.00 98.38 176 PHE A C 1
ATOM 1442 O O . PHE A 1 176 ? -13.779 0.922 10.955 1.00 98.38 176 PHE A O 1
ATOM 1449 N N . GLU A 1 177 ? -15.244 -0.736 10.553 1.00 98.06 177 GLU A N 1
ATOM 1450 C CA . GLU A 1 177 ? -16.409 0.026 11.023 1.00 98.06 177 GLU A CA 1
ATOM 1451 C C . GLU A 1 177 ? -16.319 0.335 12.523 1.00 98.06 177 GLU A C 1
ATOM 1453 O O . GLU A 1 177 ? -16.523 1.482 12.908 1.00 98.06 177 GLU A O 1
ATOM 1458 N N . ILE A 1 178 ? -15.878 -0.617 13.357 1.00 98.31 178 ILE A N 1
ATOM 1459 C CA . ILE A 1 178 ? -15.619 -0.357 14.787 1.00 98.31 178 ILE A CA 1
ATOM 1460 C C . ILE A 1 178 ? -14.591 0.770 14.963 1.00 98.31 178 ILE A C 1
ATOM 1462 O O . ILE A 1 178 ? -14.773 1.678 15.772 1.00 98.31 178 ILE A O 1
ATOM 1466 N N . MET A 1 179 ? -13.497 0.745 14.195 1.00 98.12 179 MET A N 1
ATOM 1467 C CA . MET A 1 179 ? -12.480 1.796 14.275 1.00 98.12 179 MET A CA 1
ATOM 1468 C C . MET A 1 179 ? -13.010 3.169 13.848 1.00 98.12 179 MET A C 1
ATOM 1470 O O . MET A 1 179 ? -12.608 4.174 14.436 1.00 98.12 179 MET A O 1
ATOM 1474 N N . LYS A 1 180 ? -13.872 3.235 12.824 1.00 97.44 180 LYS A N 1
ATOM 1475 C CA . LYS A 1 180 ? -14.527 4.492 12.438 1.00 97.44 180 LYS A CA 1
ATOM 1476 C C . LYS A 1 180 ? -15.426 4.997 13.552 1.00 97.44 180 LYS A C 1
ATOM 1478 O O . LYS A 1 180 ? -15.329 6.167 13.893 1.00 97.44 180 LYS A O 1
ATOM 1483 N N . GLU A 1 181 ? -16.220 4.115 14.145 1.00 97.06 181 GLU A N 1
ATOM 1484 C CA . GLU A 1 181 ? -17.149 4.461 15.216 1.00 97.06 181 GLU A CA 1
ATOM 1485 C C . GLU A 1 181 ? -16.418 5.007 16.453 1.00 97.06 181 GLU A C 1
ATOM 1487 O O . GLU A 1 181 ? -16.856 5.980 17.066 1.00 97.06 181 GLU A O 1
ATOM 1492 N N . LEU A 1 182 ? -15.261 4.434 16.803 1.00 97.06 182 LEU A N 1
ATOM 1493 C CA . LEU A 1 182 ? -14.380 5.000 17.829 1.00 97.06 182 LEU A CA 1
ATOM 1494 C C . LEU A 1 182 ? -13.854 6.380 17.413 1.00 97.06 182 LEU A C 1
ATOM 1496 O O . LEU A 1 182 ? -13.841 7.316 18.208 1.00 97.06 182 LEU A O 1
ATOM 1500 N N . ALA A 1 183 ? -13.422 6.533 16.164 1.00 96.38 183 ALA A N 1
ATOM 1501 C CA . ALA A 1 183 ? -12.901 7.805 15.681 1.00 96.38 183 ALA A CA 1
ATOM 1502 C C . ALA A 1 183 ? -13.987 8.910 15.681 1.00 96.38 183 ALA A C 1
ATOM 1504 O O . ALA A 1 183 ? -13.705 10.055 16.035 1.00 96.38 183 ALA A O 1
ATOM 1505 N N . GLU A 1 184 ? -15.232 8.566 15.345 1.00 94.94 184 GLU A N 1
ATOM 1506 C CA . GLU A 1 184 ? -16.419 9.427 15.459 1.00 94.94 184 GLU A CA 1
ATOM 1507 C C . GLU A 1 184 ? -16.755 9.752 16.920 1.00 94.94 184 GLU A C 1
ATOM 1509 O O . GLU A 1 184 ? -17.090 10.894 17.230 1.00 94.94 184 GLU A O 1
ATOM 1514 N N . GLY A 1 185 ? -16.533 8.796 17.829 1.00 94.25 185 GLY A N 1
ATOM 1515 C CA . GLY A 1 185 ? -16.499 8.967 19.288 1.00 94.25 185 GLY A CA 1
ATOM 1516 C C . GLY A 1 185 ? -15.321 9.794 19.815 1.00 94.25 185 GLY A C 1
ATOM 1517 O O . GLY A 1 185 ? -14.987 9.736 20.994 1.00 94.25 185 GLY A O 1
ATOM 1518 N N . GLU A 1 186 ? -14.679 10.554 18.932 1.00 93.88 186 GLU A N 1
ATOM 1519 C CA . GLU A 1 186 ? -13.549 11.445 19.159 1.00 93.88 186 GLU A CA 1
ATOM 1520 C C . GLU A 1 186 ? -12.213 10.776 19.469 1.00 93.88 186 GLU A C 1
ATOM 1522 O O . GLU A 1 186 ? -11.217 11.500 19.507 1.00 93.88 186 GLU A O 1
ATOM 1527 N N . PHE A 1 187 ? -12.124 9.450 19.630 1.00 95.81 187 PHE A N 1
ATOM 1528 C CA . PHE A 1 187 ? -10.847 8.772 19.877 1.00 95.81 187 PHE A CA 1
ATOM 1529 C C . PHE A 1 187 ? -9.844 9.045 18.752 1.00 95.81 187 PHE A C 1
ATOM 1531 O O . PHE A 1 187 ? -10.132 8.949 17.557 1.00 95.81 187 PHE A O 1
ATOM 1538 N N . SER A 1 188 ? -8.618 9.392 19.131 1.00 95.44 188 SER A N 1
ATOM 1539 C CA . SER A 1 188 ? -7.577 9.664 18.152 1.00 95.44 188 SER A CA 1
ATOM 1540 C C . SER A 1 188 ? -7.110 8.374 17.475 1.00 95.44 188 SER A C 1
ATOM 1542 O O . SER A 1 188 ? -7.100 7.289 18.056 1.00 95.44 188 SER A O 1
ATOM 1544 N N . LYS A 1 189 ? -6.606 8.500 16.242 1.00 95.50 189 LYS A N 1
ATOM 1545 C CA . LYS A 1 189 ? -5.951 7.387 15.530 1.00 95.50 189 LYS A CA 1
ATOM 1546 C C . LYS A 1 189 ? -4.789 6.785 16.324 1.00 95.50 189 LYS A C 1
ATOM 1548 O O . LYS A 1 189 ? -4.490 5.608 16.153 1.00 95.50 189 LYS A O 1
ATOM 1553 N N . THR A 1 190 ? -4.120 7.583 17.159 1.00 96.12 190 THR A N 1
ATOM 1554 C CA . THR A 1 190 ? -3.050 7.103 18.039 1.00 96.12 190 THR A CA 1
ATOM 1555 C C . THR A 1 190 ? -3.609 6.192 19.121 1.00 96.12 190 THR A C 1
ATOM 1557 O O . THR A 1 190 ? -3.093 5.090 19.253 1.00 96.12 190 THR A O 1
ATOM 1560 N N . GLU A 1 191 ? -4.678 6.604 19.810 1.00 97.31 191 GLU A N 1
ATOM 1561 C CA . GLU A 1 191 ? -5.344 5.794 20.842 1.00 97.31 191 GLU A CA 1
ATOM 1562 C C . GLU A 1 191 ? -5.880 4.482 20.258 1.00 97.31 191 GLU A C 1
ATOM 1564 O O . GLU A 1 191 ? -5.579 3.414 20.776 1.00 97.31 191 GLU A O 1
ATOM 1569 N N . ILE A 1 192 ? -6.573 4.529 19.113 1.00 97.94 192 ILE A N 1
ATOM 1570 C CA . ILE A 1 192 ? -7.081 3.318 18.437 1.00 97.94 192 ILE A CA 1
ATOM 1571 C C . ILE A 1 192 ? -5.920 2.372 18.076 1.00 97.94 192 ILE A C 1
ATOM 1573 O O . ILE A 1 192 ? -6.016 1.151 18.223 1.00 97.94 192 ILE A O 1
ATOM 1577 N N . ARG A 1 193 ? -4.794 2.934 17.613 1.00 97.12 193 ARG A N 1
ATOM 1578 C CA . ARG A 1 193 ? -3.596 2.175 17.230 1.00 97.12 193 ARG A CA 1
ATOM 1579 C C . ARG A 1 193 ? -2.866 1.558 18.419 1.00 97.12 193 ARG A C 1
ATOM 1581 O O . ARG A 1 193 ? -2.370 0.445 18.269 1.00 97.12 193 ARG A O 1
ATOM 1588 N N . SER A 1 194 ? -2.737 2.263 19.542 1.00 96.62 194 SER A N 1
ATOM 1589 C CA . SER A 1 194 ? -2.018 1.769 20.725 1.00 96.62 194 SER A CA 1
ATOM 1590 C C . SER A 1 194 ? -2.899 0.910 21.633 1.00 96.62 194 SER A C 1
ATOM 1592 O O . SER A 1 194 ? -2.400 -0.027 22.249 1.00 96.62 194 SER A O 1
ATOM 1594 N N . GLY A 1 195 ? -4.206 1.171 21.670 1.00 97.00 195 GLY A N 1
ATOM 1595 C CA . GLY A 1 195 ? -5.110 0.664 22.703 1.00 97.00 195 GLY A CA 1
ATOM 1596 C C . GLY A 1 195 ? -4.987 1.421 24.031 1.00 97.00 195 GLY A C 1
ATOM 1597 O O . GLY A 1 195 ? -5.568 1.005 25.028 1.00 97.00 195 GLY A O 1
ATOM 1598 N N . GLU A 1 196 ? -4.217 2.509 24.063 1.00 97.25 196 GLU A N 1
ATOM 1599 C CA . GLU A 1 196 ? -4.037 3.363 25.237 1.00 97.25 196 GLU A CA 1
ATOM 1600 C C . GLU A 1 196 ? -4.992 4.546 25.115 1.00 97.25 196 GLU A C 1
ATOM 1602 O O . GLU A 1 196 ? -4.673 5.547 24.476 1.00 97.25 196 GLU A O 1
ATOM 1607 N N . TYR A 1 197 ? -6.187 4.405 25.681 1.00 97.12 197 TYR A N 1
ATOM 1608 C CA . TYR A 1 197 ? -7.237 5.415 25.595 1.00 97.12 197 TYR A CA 1
ATOM 1609 C C . TYR A 1 197 ? -7.282 6.278 26.856 1.00 97.12 197 TYR A C 1
ATOM 1611 O O . TYR A 1 197 ? -7.029 5.807 27.967 1.00 97.12 197 TYR A O 1
ATOM 1619 N N . GLN A 1 198 ? -7.671 7.543 26.710 1.00 95.69 198 GLN A N 1
ATOM 1620 C CA . GLN A 1 198 ? -7.914 8.402 27.870 1.00 95.69 198 GLN A CA 1
ATOM 1621 C C . GLN A 1 198 ? -9.194 7.979 28.602 1.00 95.69 198 GLN A C 1
ATOM 1623 O O . GLN A 1 198 ? -10.266 7.932 27.997 1.00 95.69 198 GLN A O 1
ATOM 1628 N N . ALA A 1 199 ? -9.116 7.783 29.923 1.00 95.69 199 ALA A N 1
ATOM 1629 C CA . ALA A 1 199 ? -10.259 7.372 30.749 1.00 95.69 199 ALA A CA 1
ATOM 1630 C C . ALA A 1 199 ? -11.490 8.281 30.569 1.00 95.69 199 ALA A C 1
ATOM 1632 O O . ALA A 1 199 ? -12.610 7.796 30.429 1.00 95.69 199 ALA A O 1
ATOM 1633 N N . ARG A 1 200 ? -11.276 9.600 30.468 1.00 95.69 200 ARG A N 1
ATOM 1634 C CA . ARG A 1 200 ? -12.343 10.580 30.204 1.00 95.69 200 ARG A CA 1
ATOM 1635 C C . ARG A 1 200 ? -13.090 10.310 28.891 1.00 95.69 200 ARG A C 1
ATOM 1637 O O . ARG A 1 200 ? -14.299 10.497 28.830 1.00 95.69 200 ARG A O 1
ATOM 1644 N N . ARG A 1 201 ? -12.391 9.884 27.835 1.00 94.44 201 ARG A N 1
ATOM 1645 C CA . ARG A 1 201 ? -13.010 9.588 26.531 1.00 94.44 201 ARG A CA 1
ATOM 1646 C C . ARG A 1 201 ? -13.807 8.294 26.580 1.00 94.44 201 ARG A C 1
ATOM 1648 O O . ARG A 1 201 ? -14.912 8.263 26.058 1.00 94.44 201 ARG A O 1
ATOM 1655 N N . ILE A 1 202 ? -13.294 7.278 27.277 1.00 97.19 202 ILE A N 1
ATOM 1656 C CA . ILE A 1 202 ? -14.038 6.037 27.538 1.00 97.19 202 ILE A CA 1
ATOM 1657 C C . ILE A 1 202 ? -15.345 6.351 28.278 1.00 97.19 202 ILE A C 1
ATOM 1659 O O . ILE A 1 202 ? -16.408 5.908 27.855 1.00 97.19 202 ILE A O 1
ATOM 1663 N N . GLN A 1 203 ? -15.283 7.161 29.340 1.00 95.50 203 GLN A N 1
ATOM 1664 C CA . GLN A 1 203 ? -16.470 7.567 30.099 1.00 95.50 203 GLN A CA 1
ATOM 1665 C C . GLN A 1 203 ? -17.497 8.292 29.221 1.00 95.50 203 GLN A C 1
ATOM 1667 O O . GLN A 1 203 ? -18.670 7.936 29.247 1.00 95.50 203 GLN A O 1
ATOM 1672 N N . ASN A 1 204 ? -17.055 9.256 28.406 1.00 94.75 204 ASN A N 1
ATOM 1673 C CA . ASN A 1 204 ? -17.936 10.002 27.502 1.00 94.75 204 ASN A CA 1
ATOM 1674 C C . ASN A 1 204 ? -18.551 9.129 26.397 1.00 94.75 204 ASN A C 1
ATOM 1676 O O . ASN A 1 204 ? -19.673 9.385 25.971 1.00 94.75 204 ASN A O 1
ATOM 1680 N N . TYR A 1 205 ? -17.811 8.134 25.907 1.00 96.81 205 TYR A N 1
ATOM 1681 C CA . TYR A 1 205 ? -18.256 7.241 24.839 1.00 96.81 205 TYR A CA 1
ATOM 1682 C C . TYR A 1 205 ? -19.187 6.124 25.338 1.00 96.81 205 TYR A C 1
ATOM 1684 O O . TYR A 1 205 ? -20.037 5.641 24.590 1.00 96.81 205 TYR A O 1
ATOM 1692 N N . GLY A 1 206 ? -19.035 5.731 26.604 1.00 97.81 206 GLY A N 1
ATOM 1693 C CA . GLY A 1 206 ? -19.742 4.623 27.239 1.00 97.81 206 GLY A CA 1
ATOM 1694 C C . GLY A 1 206 ? -18.827 3.413 27.432 1.00 97.81 206 GLY A C 1
ATOM 1695 O O . GLY A 1 206 ? -18.407 2.779 26.462 1.00 97.81 206 GLY A O 1
ATOM 1696 N N . ILE A 1 207 ? -18.556 3.080 28.699 1.00 97.06 207 ILE A N 1
ATOM 1697 C CA . ILE A 1 207 ? -17.593 2.041 29.107 1.00 97.06 207 ILE A CA 1
ATOM 1698 C C . ILE A 1 207 ? -17.956 0.679 28.507 1.00 97.06 207 ILE A C 1
ATOM 1700 O O . ILE A 1 207 ? -17.146 0.112 27.785 1.00 97.06 207 ILE A O 1
ATOM 1704 N N . GLU A 1 208 ? -19.185 0.197 28.709 1.00 97.88 208 GLU A N 1
ATOM 1705 C CA . GLU A 1 208 ? -19.608 -1.134 28.238 1.00 97.88 208 GLU A CA 1
ATOM 1706 C C . GLU A 1 208 ? -19.502 -1.295 26.715 1.00 97.88 208 GLU A C 1
ATOM 1708 O O . GLU A 1 208 ? -19.184 -2.365 26.194 1.00 97.88 208 GLU A O 1
ATOM 1713 N N . LYS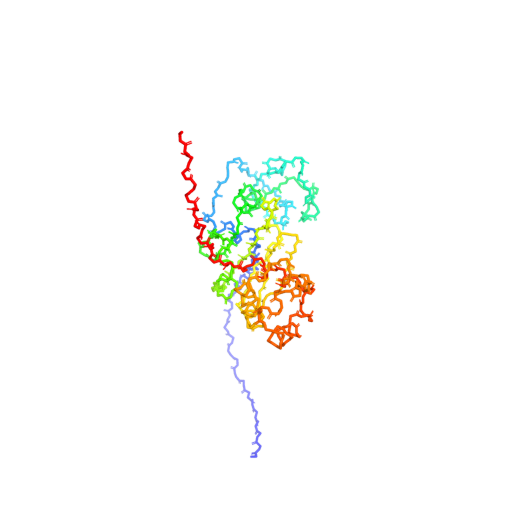 A 1 209 ? -19.795 -0.220 25.975 1.00 97.88 209 LYS A N 1
ATOM 1714 C CA . LYS A 1 209 ? -19.713 -0.209 24.514 1.00 97.88 209 LYS A CA 1
ATOM 1715 C C . LYS A 1 209 ? -18.260 -0.260 24.055 1.00 97.88 209 LYS A C 1
ATOM 1717 O O . LYS A 1 209 ? -17.926 -1.066 23.187 1.00 97.88 209 LYS A O 1
ATOM 1722 N N . TRP A 1 210 ? -17.414 0.583 24.648 1.00 98.19 210 TRP A N 1
ATOM 1723 C CA . TRP A 1 210 ? -15.980 0.588 24.381 1.00 98.19 210 TRP A CA 1
ATOM 1724 C C . TRP A 1 210 ? -15.345 -0.768 24.713 1.00 98.19 210 TRP A C 1
ATOM 1726 O O . TRP A 1 210 ? -14.590 -1.282 23.895 1.00 98.19 210 TRP A O 1
ATOM 1736 N N . GLU A 1 211 ? -15.692 -1.389 25.845 1.00 98.19 211 GLU A N 1
ATOM 1737 C CA . GLU A 1 211 ? -15.168 -2.703 26.247 1.00 98.19 211 GLU A CA 1
ATOM 1738 C C . GLU A 1 211 ? -15.471 -3.779 25.198 1.00 98.19 211 GLU A C 1
ATOM 1740 O O . GLU A 1 211 ? -14.550 -4.445 24.724 1.00 98.19 211 GLU A O 1
ATOM 1745 N N . LYS A 1 212 ? -16.728 -3.886 24.744 1.00 98.31 212 LYS A N 1
ATOM 1746 C CA . LYS A 1 212 ? -17.132 -4.843 23.693 1.00 98.31 212 LYS A CA 1
ATOM 1747 C C . LYS A 1 212 ? -16.368 -4.641 22.384 1.00 98.31 212 LYS A C 1
ATOM 1749 O O . LYS A 1 212 ? -15.999 -5.603 21.713 1.00 98.31 212 LYS A O 1
ATOM 1754 N N . GLN A 1 213 ? -16.137 -3.392 21.989 1.00 98.38 213 GLN A N 1
ATOM 1755 C CA . GLN A 1 213 ? -15.354 -3.081 20.792 1.00 98.38 213 GLN A CA 1
ATOM 1756 C C . GLN A 1 213 ? -13.867 -3.400 20.996 1.00 98.38 213 GLN A C 1
ATOM 1758 O O . GLN A 1 213 ? -13.218 -3.953 20.105 1.00 98.38 213 GLN A O 1
ATOM 1763 N N . GLU A 1 214 ? -13.319 -3.091 22.169 1.00 98.00 214 GLU A N 1
A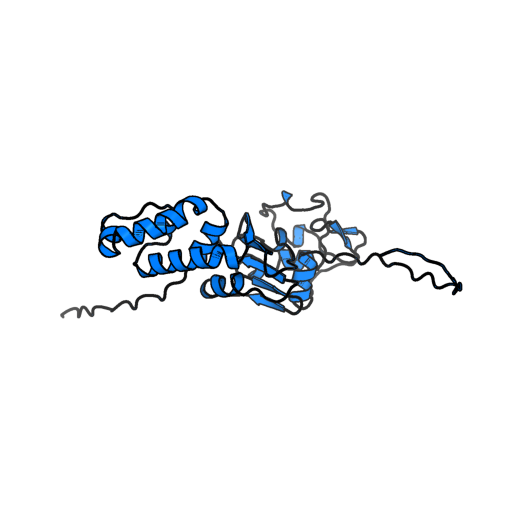TOM 1764 C CA . GLU A 1 214 ? -11.920 -3.330 22.508 1.00 98.00 214 GLU A CA 1
ATOM 1765 C C . GLU A 1 214 ? -11.588 -4.827 22.557 1.00 98.00 214 GLU A C 1
ATOM 1767 O O . GLU A 1 214 ? -10.522 -5.222 22.077 1.00 98.00 214 GLU A O 1
ATOM 1772 N N . GLU A 1 215 ? -12.509 -5.676 23.022 1.00 98.19 215 GLU A N 1
ATOM 1773 C CA . GLU A 1 215 ? -12.389 -7.140 22.950 1.00 98.19 215 GLU A CA 1
ATOM 1774 C C . GLU A 1 215 ? -12.150 -7.640 21.516 1.00 98.19 215 GLU A C 1
ATOM 1776 O O . GLU A 1 215 ? -11.361 -8.565 21.301 1.00 98.19 215 GLU A O 1
ATOM 1781 N N . LEU A 1 216 ? -12.761 -6.990 20.520 1.00 98.19 216 LEU A N 1
ATOM 1782 C CA . LEU A 1 216 ? -12.605 -7.331 19.104 1.00 98.19 216 LEU A CA 1
ATOM 1783 C C . LEU A 1 216 ? -11.319 -6.750 18.495 1.00 98.19 216 LEU A C 1
ATOM 1785 O O . LEU A 1 216 ? -10.681 -7.394 17.658 1.00 98.19 216 LEU A O 1
ATOM 1789 N N . LEU A 1 217 ? -10.908 -5.544 18.903 1.00 98.19 217 LEU A N 1
ATOM 1790 C CA . LEU A 1 217 ? -9.731 -4.863 18.347 1.00 98.19 217 LEU A CA 1
ATOM 1791 C C . LEU A 1 217 ? -8.405 -5.380 18.917 1.00 98.19 217 LEU A C 1
ATOM 1793 O O . LEU A 1 217 ? -7.424 -5.525 18.178 1.00 98.19 217 LEU A O 1
ATOM 1797 N N . LYS A 1 218 ? -8.356 -5.677 20.218 1.00 97.69 218 LYS A N 1
ATOM 1798 C CA . LYS A 1 218 ? -7.145 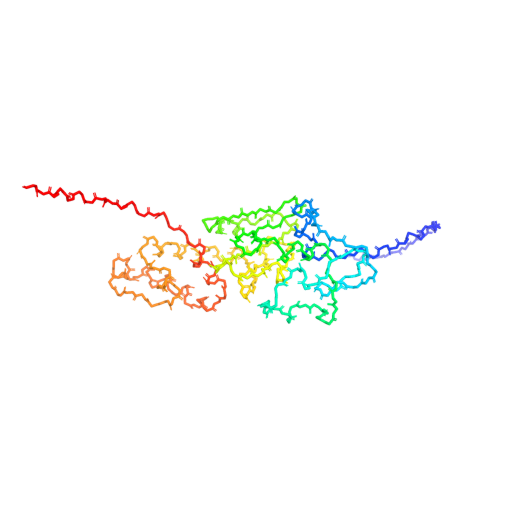-6.100 20.934 1.00 97.69 218 LYS A CA 1
ATOM 1799 C C . LYS A 1 218 ? -6.389 -7.263 20.276 1.00 97.69 218 LYS A C 1
ATOM 1801 O O . LYS A 1 218 ? -5.179 -7.113 20.071 1.00 97.69 218 LYS A O 1
ATOM 1806 N N . PRO A 1 219 ? -7.025 -8.386 19.885 1.00 97.44 219 PRO A N 1
ATOM 1807 C CA . PRO A 1 219 ? -6.308 -9.518 19.289 1.00 97.44 219 PRO A CA 1
ATOM 1808 C C . PRO A 1 219 ? -5.732 -9.216 17.897 1.00 97.44 219 PRO A C 1
ATOM 1810 O O . PRO A 1 219 ? -4.775 -9.862 17.466 1.00 97.44 219 PRO A O 1
ATOM 1813 N N . VAL A 1 220 ? -6.275 -8.227 17.182 1.00 97.38 220 VAL A N 1
ATOM 1814 C CA . VAL A 1 220 ? -5.848 -7.890 15.815 1.00 97.38 220 VAL A CA 1
ATOM 1815 C C . VAL A 1 220 ? -4.933 -6.664 15.739 1.00 97.38 220 VAL A C 1
ATOM 1817 O O . VAL A 1 220 ? -4.309 -6.448 14.701 1.00 97.38 220 VAL A O 1
ATOM 1820 N N . ARG A 1 221 ? -4.769 -5.905 16.830 1.00 97.06 221 ARG A N 1
ATOM 1821 C CA . ARG A 1 221 ? -4.018 -4.634 16.884 1.00 97.06 221 ARG A CA 1
ATOM 1822 C C . ARG A 1 221 ? -2.581 -4.705 16.371 1.00 97.06 221 ARG A C 1
ATOM 1824 O O . ARG A 1 221 ? -2.090 -3.763 15.757 1.00 97.06 221 ARG A O 1
ATOM 1831 N N . ARG A 1 222 ? -1.899 -5.830 16.599 1.00 94.94 222 ARG A N 1
ATOM 1832 C CA . ARG A 1 222 ? -0.499 -6.034 16.179 1.00 94.94 222 ARG A CA 1
ATOM 1833 C C . ARG A 1 222 ? -0.352 -6.475 14.721 1.00 94.94 222 ARG A C 1
ATOM 1835 O O . ARG A 1 222 ? 0.771 -6.599 14.237 1.00 94.94 222 ARG A O 1
ATOM 1842 N N . GLN A 1 223 ? -1.452 -6.732 14.013 1.00 95.44 223 GLN A N 1
ATOM 1843 C CA . GLN A 1 223 ? -1.392 -7.151 12.616 1.00 95.44 223 GLN A CA 1
ATOM 1844 C C . GLN A 1 223 ? -1.092 -5.947 11.706 1.00 95.44 223 GLN A C 1
ATOM 1846 O O . GLN A 1 223 ? -1.660 -4.874 11.913 1.00 95.44 223 GLN A O 1
ATOM 1851 N N . PRO A 1 224 ? -0.271 -6.101 10.648 1.00 94.75 224 PRO A N 1
ATOM 1852 C CA . PRO A 1 224 ? 0.036 -5.010 9.715 1.00 94.75 224 PRO A CA 1
ATOM 1853 C C . PRO A 1 224 ? -1.206 -4.345 9.106 1.00 94.75 224 PRO A C 1
ATOM 1855 O O . PRO A 1 224 ? -1.226 -3.131 8.908 1.00 94.75 224 PRO A O 1
ATOM 1858 N N . VAL A 1 225 ? -2.265 -5.130 8.873 1.00 97.25 225 VAL A N 1
ATOM 1859 C CA . VAL A 1 225 ? -3.541 -4.628 8.347 1.00 97.25 225 VAL A CA 1
ATOM 1860 C C . VAL A 1 225 ? -4.180 -3.612 9.293 1.00 97.25 225 VAL A C 1
ATOM 1862 O O . VAL A 1 225 ? -4.746 -2.632 8.826 1.00 97.25 225 VAL A O 1
ATOM 1865 N N . PHE A 1 226 ? -4.023 -3.756 10.611 1.00 97.50 226 PHE A N 1
ATOM 1866 C CA . PHE A 1 226 ? -4.562 -2.796 11.576 1.00 97.50 226 PHE A CA 1
ATOM 1867 C C . PHE A 1 226 ? -3.981 -1.392 11.362 1.00 97.50 226 PHE A C 1
ATOM 1869 O O . PHE A 1 226 ? -4.718 -0.407 11.355 1.00 97.50 226 PHE A O 1
ATOM 1876 N N . LYS A 1 227 ? -2.669 -1.290 11.097 1.00 96.06 227 LYS A N 1
ATOM 1877 C CA . LYS A 1 227 ? -2.020 -0.013 10.758 1.00 96.06 227 LYS A CA 1
ATOM 1878 C C . LYS A 1 227 ? -2.626 0.598 9.493 1.00 96.06 227 LYS A C 1
ATOM 1880 O O . LYS A 1 227 ? -2.898 1.798 9.477 1.00 96.06 227 LYS A O 1
ATOM 1885 N N . LEU A 1 228 ? -2.833 -0.214 8.455 1.00 97.19 228 LEU A N 1
ATOM 1886 C CA . LEU A 1 228 ? -3.469 0.224 7.212 1.00 97.19 228 LEU A CA 1
ATOM 1887 C C . LEU A 1 228 ? -4.887 0.754 7.470 1.00 97.19 228 LEU A C 1
ATOM 1889 O O . LEU A 1 228 ? -5.220 1.839 7.002 1.00 97.19 228 LEU A O 1
ATOM 1893 N N . LEU A 1 229 ? -5.698 0.027 8.239 1.00 97.88 229 LEU A N 1
ATOM 1894 C CA . LEU A 1 229 ? -7.071 0.424 8.553 1.00 97.88 229 LEU A CA 1
ATOM 1895 C C . LEU A 1 229 ? -7.110 1.748 9.323 1.00 97.88 229 LEU A C 1
ATOM 1897 O O . LEU A 1 229 ? -7.797 2.673 8.899 1.00 97.88 229 LEU A O 1
ATOM 1901 N N . VAL A 1 230 ? -6.290 1.908 10.368 1.00 97.06 230 VAL A N 1
ATOM 1902 C CA . VAL A 1 230 ? -6.160 3.186 11.094 1.00 97.06 230 VAL A CA 1
ATOM 1903 C C . VAL A 1 230 ? -5.713 4.319 10.163 1.00 97.06 230 VAL A C 1
ATOM 1905 O O . VAL A 1 230 ? -6.186 5.456 10.268 1.00 97.06 230 VAL A O 1
ATOM 1908 N N . PHE A 1 231 ? -4.803 4.033 9.230 1.00 95.81 231 PHE A N 1
ATOM 1909 C CA . PHE A 1 231 ? -4.365 5.010 8.240 1.00 95.81 231 PHE A CA 1
ATOM 1910 C C . PHE A 1 231 ? -5.500 5.414 7.285 1.00 95.81 231 PHE A C 1
ATOM 1912 O O . PHE A 1 231 ? -5.592 6.599 6.951 1.00 95.81 231 PHE A O 1
ATOM 1919 N N . ALA A 1 232 ? -6.376 4.476 6.916 1.00 96.62 232 ALA A N 1
ATOM 1920 C CA . ALA A 1 232 ? -7.508 4.659 6.007 1.00 96.62 232 ALA A CA 1
ATOM 1921 C C . ALA A 1 232 ? -8.723 5.375 6.624 1.00 96.62 232 ALA A C 1
ATOM 1923 O O . ALA A 1 232 ? -9.576 5.851 5.878 1.00 96.62 232 ALA A O 1
ATOM 1924 N N . ILE A 1 233 ? -8.815 5.480 7.956 1.00 95.81 233 ILE A N 1
ATOM 1925 C CA . ILE A 1 233 ? -9.865 6.270 8.617 1.00 95.81 233 ILE A CA 1
ATOM 1926 C C . ILE A 1 233 ? -9.749 7.723 8.151 1.00 95.81 233 ILE A C 1
ATOM 1928 O O . ILE A 1 233 ? -8.695 8.343 8.308 1.00 95.81 233 ILE A O 1
ATOM 1932 N N . ASN A 1 234 ? -10.834 8.301 7.649 1.00 88.19 234 ASN A N 1
ATOM 1933 C CA . ASN A 1 234 ? -10.925 9.726 7.357 1.00 88.19 234 ASN A CA 1
ATOM 1934 C C . ASN A 1 234 ? -12.225 10.249 7.954 1.00 88.19 234 ASN A C 1
ATOM 1936 O O . ASN A 1 234 ? -13.300 9.816 7.559 1.00 88.19 234 ASN A O 1
ATOM 1940 N N . LEU A 1 235 ? -12.101 11.152 8.923 1.00 76.88 235 LEU A N 1
ATOM 1941 C CA . LEU A 1 235 ? -13.239 11.859 9.493 1.00 76.88 235 LEU A CA 1
ATOM 1942 C C . LEU A 1 235 ? -13.376 13.210 8.783 1.00 76.88 235 LEU A C 1
ATOM 1944 O O . LEU A 1 235 ? -12.344 13.823 8.474 1.00 76.88 235 LEU A O 1
ATOM 1948 N N . PRO A 1 236 ? -14.605 13.699 8.547 1.00 66.19 236 PRO A N 1
ATOM 1949 C CA . PRO A 1 236 ? -14.806 15.065 8.096 1.00 66.19 236 PRO A CA 1
ATOM 1950 C C . PRO A 1 236 ? -14.121 16.031 9.070 1.00 66.19 236 PRO A C 1
ATOM 1952 O O . PRO A 1 236 ? -14.174 15.853 10.289 1.00 66.19 236 PRO A O 1
ATOM 1955 N N . LYS A 1 237 ? -13.438 17.053 8.544 1.00 58.00 237 LYS A N 1
ATOM 1956 C CA . LYS A 1 237 ? -12.870 18.106 9.394 1.00 58.00 237 LYS A CA 1
ATOM 1957 C C . LYS A 1 237 ? -14.030 18.796 10.113 1.00 58.00 237 LYS A C 1
ATOM 1959 O O . LYS A 1 237 ? -14.914 19.319 9.444 1.00 58.00 237 LYS A O 1
ATOM 1964 N N . LYS A 1 238 ? -14.021 18.810 11.451 1.00 55.09 238 LYS A N 1
ATOM 1965 C CA . LYS A 1 238 ? -14.939 19.659 12.225 1.00 55.09 238 LYS A CA 1
ATOM 1966 C C . LYS A 1 238 ? -14.708 21.112 11.794 1.00 55.09 238 LYS A C 1
ATOM 1968 O O . LYS A 1 238 ? -13.560 21.562 11.777 1.00 55.09 238 LYS A O 1
ATOM 1973 N N . GLU A 1 239 ? -15.768 21.818 11.406 1.00 41.41 239 GLU A N 1
ATOM 1974 C CA . GLU A 1 239 ? -15.685 23.243 11.085 1.00 41.41 239 GLU A CA 1
ATOM 1975 C C . GLU A 1 239 ? -15.171 24.001 12.311 1.00 41.41 239 GLU A C 1
ATOM 1977 O O . GLU A 1 239 ? -15.741 23.927 13.401 1.00 41.41 239 GLU A O 1
ATOM 1982 N N . VAL A 1 240 ? -14.055 24.710 12.150 1.00 47.25 240 VAL A N 1
ATOM 1983 C CA . VAL A 1 240 ? -13.536 25.584 13.199 1.00 47.25 240 VAL A CA 1
ATOM 1984 C C . VAL A 1 240 ? -14.405 26.836 13.193 1.00 47.25 240 VAL A C 1
ATOM 1986 O O . VAL A 1 240 ? -14.273 27.669 12.295 1.00 47.25 240 VAL A O 1
ATOM 1989 N N . LYS A 1 241 ? -15.289 26.986 14.187 1.00 39.94 241 LYS A N 1
ATOM 1990 C CA . LYS A 1 241 ? -15.906 28.285 14.477 1.00 39.94 241 LYS A CA 1
ATOM 1991 C C . LYS A 1 241 ? -14.776 29.261 14.807 1.00 39.94 241 LYS A C 1
ATOM 1993 O O . LYS A 1 241 ? -14.096 29.108 15.819 1.00 39.94 241 LYS A O 1
ATOM 1998 N N . LYS A 1 242 ? -14.524 30.223 13.918 1.00 42.38 242 LYS A N 1
ATOM 1999 C CA . LYS A 1 242 ? -13.681 31.378 14.234 1.00 42.38 242 LYS A CA 1
ATOM 2000 C C . LYS A 1 242 ? -14.467 32.235 15.221 1.00 42.38 242 LYS A C 1
ATOM 2002 O O . LYS A 1 242 ? -15.359 32.967 14.802 1.00 42.38 242 LYS A O 1
ATOM 2007 N N . ASP A 1 243 ? -14.156 32.120 16.507 1.00 46.31 243 ASP A N 1
ATOM 2008 C CA . ASP A 1 243 ? -14.618 33.093 17.492 1.00 46.31 243 ASP A CA 1
ATOM 2009 C C . ASP A 1 243 ? -14.012 34.451 17.131 1.00 46.31 243 ASP A C 1
ATOM 2011 O O . ASP A 1 243 ? -12.799 34.664 17.205 1.00 46.31 243 ASP A O 1
ATOM 2015 N N . GLY A 1 244 ? -14.875 35.352 16.665 1.00 49.53 244 GLY A N 1
ATOM 2016 C CA . GLY A 1 244 ? -14.539 36.739 16.401 1.00 49.53 244 GLY A CA 1
ATOM 2017 C C . GLY A 1 244 ? -14.205 37.440 17.710 1.00 49.53 244 GLY A C 1
ATOM 2018 O O . GLY A 1 244 ? -15.098 37.861 18.437 1.00 49.53 244 GLY A O 1
ATOM 2019 N N . ARG A 1 245 ? -12.913 37.585 18.004 1.00 41.59 245 ARG A N 1
ATOM 2020 C CA . ARG A 1 245 ? -12.448 38.648 18.893 1.00 41.59 245 ARG A CA 1
ATOM 2021 C C . ARG A 1 245 ? -12.283 39.905 18.051 1.00 41.59 245 ARG A C 1
ATOM 2023 O O . ARG A 1 245 ? -11.337 40.018 17.281 1.00 41.59 245 ARG A O 1
ATOM 2030 N N . THR A 1 246 ? -13.238 40.817 18.178 1.00 42.78 246 THR A N 1
ATOM 2031 C CA . THR A 1 246 ? -13.052 42.233 17.863 1.00 42.78 246 THR A CA 1
ATOM 2032 C C . THR A 1 246 ? -12.009 42.799 18.821 1.00 42.78 246 THR A C 1
ATOM 2034 O O . THR A 1 246 ? -12.241 42.838 20.030 1.00 42.78 246 THR A O 1
ATOM 2037 N N . GLU A 1 247 ? -10.857 43.197 18.288 1.00 41.84 247 GLU A N 1
ATOM 2038 C CA . GLU A 1 247 ? -9.924 44.090 18.973 1.00 41.84 247 GLU A CA 1
ATOM 2039 C C . GLU A 1 247 ? -10.595 45.465 19.084 1.00 41.84 247 GLU A C 1
ATOM 2041 O O . GLU A 1 247 ? -11.045 46.030 18.086 1.00 41.84 247 GLU A O 1
ATOM 2046 N N . GLY A 1 248 ? -10.756 45.947 20.316 1.00 48.62 248 GLY A N 1
ATOM 2047 C CA . GLY A 1 248 ? -11.205 47.305 20.594 1.00 48.62 248 GLY A CA 1
ATOM 2048 C C . GLY A 1 248 ? -10.064 48.288 20.350 1.00 48.62 248 GLY A C 1
ATOM 2049 O O . GLY A 1 248 ?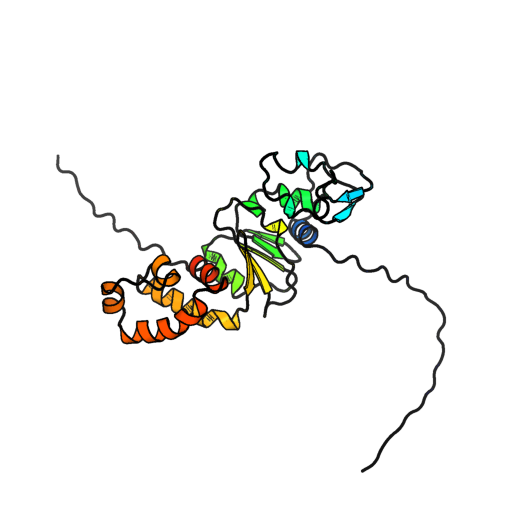 -8.947 48.046 20.807 1.00 48.62 248 GLY A O 1
ATOM 2050 N N . ASN A 1 249 ? -10.379 49.356 19.616 1.00 45.84 249 ASN A N 1
ATOM 2051 C CA . ASN A 1 249 ? -9.597 50.592 19.533 1.00 45.84 249 ASN A CA 1
ATOM 2052 C C . ASN A 1 249 ? -9.592 51.336 20.872 1.00 45.84 249 ASN A C 1
ATOM 2054 O O . ASN A 1 249 ? -10.642 51.298 21.556 1.00 45.84 249 ASN A O 1
#

pLDDT: mean 85.48, std 21.05, range [25.53, 98.62]

Secondary structure (DSSP, 8-state):
------------------------PPPHHHHHHHHTT----SS-EEEEEE-TTT--EEEEEEEGGGTS-TT---GGG-TTTT--EE-HHHHHHHH-THHHHSEEEEESS-EEEE-GGGHHHHHHSPPSSSEEEEE-SSS-S-GGGT---B--SSSEEEEETTEEEEE-HHHHHHHHHHHHHHHHTT--HHHHHHS---HHHHHHH-HHHHHHHHHHHTTTTTSHHHHHHHHH--PPPPP----------

Radius of gyration: 25.78 Å; Cα contacts (8 Å, |Δi|>4): 362; chains: 1; bounding box: 53×103×69 Å

Foldseek 3Di:
DDDDDDDDDDDDDDDDPPPPPPPPDDFLLNLQCVQAVVDFDPPKDQDQDAAQAPRDGDRIWDFVCVQDPPPDDVCVLGPHSVDGTHHRSVSCLRRVLCLLQFWWKRANHHIDTDDLQCLLVCLLPPDADFMKTEGEDPSHDSQSSVIGTFHDSQWGWYHYGPDIDIDGNVVCVVLLVLLLLVVVLVWALVCLLPVPTDPVSCVSSDVVSVVVSCVVSVVCSPPPVVVVSSSSHDDPPDDDPPPDDDDDD

Solvent-accessible surface area (backbone atoms only — not comparable to full-atom values): 14909 Å² total; per-residue (Å²): 134,86,81,87,78,90,84,89,85,88,79,92,78,82,87,78,88,70,77,79,72,77,75,75,75,82,48,49,39,48,50,44,28,52,8,57,69,58,73,81,67,86,79,63,40,84,40,87,49,50,14,12,50,82,58,43,82,33,62,42,24,33,53,44,79,82,50,47,62,94,80,61,82,66,61,85,73,30,68,34,67,90,45,56,34,25,30,62,32,50,43,46,52,62,58,42,59,58,60,21,57,35,24,37,38,26,31,88,76,39,57,45,75,52,57,66,77,47,42,46,58,47,65,64,60,54,72,74,62,49,32,32,41,38,41,53,84,81,46,80,48,68,40,57,82,73,38,49,73,23,81,42,74,69,56,30,55,40,26,44,69,95,46,70,46,82,45,38,36,84,78,45,48,65,59,46,52,53,53,45,53,41,41,72,58,65,45,47,64,64,27,71,61,71,69,65,66,58,68,70,51,42,60,76,64,32,54,74,62,50,50,62,51,45,68,65,44,62,85,46,49,85,40,74,63,42,56,53,49,54,65,29,59,72,76,82,78,76,81,78,81,77,80,82,76,78,81,81,130

Mean predicted aligned error: 9.46 Å

Nearest PDB structures (foldseek):
  8rfj-assembly1_G  TM=7.671E-01  e=3.744E-07  Ectopseudomonas oleovorans
  7xg2-assembly1_A  TM=7.988E-01  e=1.060E-04  Pseudomonas aeruginosa